Protein AF-A0A0T5ZHH9-F1 (afdb_monomer)

Radius of gyration: 25.96 Å; Cα contacts (8 Å, |Δi|>4): 280; chains: 1; bounding box: 52×67×68 Å

Secondary structure (DSSP, 8-state):
---HHHHHHHHHHHHHHHHHHHHHSPPGGGG-------GGG--STTEEEEEEEE---BTTEEEEEEEEEEESS---SEEEEEGGGBGGGSTTPBPPPPTT-EEEEEEE--TT-SS-B--TTS-EEETTSHHHHHHHHHHHHHH-S-BPPPPPPTT-------------SSSTTHHHHHHHHHHHHHHHHT--

Foldseek 3Di:
DPPPPVVVVVVVVVVVVVVVCVVPPDPLLVVDDADQDALLNQADQQKWKFKFFWADQDPQAIKTQTFFTQDYPDFARIAGAGNLLDDPNDNQRDHRDPGGFMKIWIWGHDPPDPHTYDGPNTDMDTCPDPSRVVSVVRSCVNRNPTDGGDDPDPDDPPPPPPPPDDPDPPPPPPVVVVCVVVVVVVVVVVVD

Nearest PDB structures (foldseek):
  8qcf-assembly1_H  TM=5.543E-01  e=1.241E-01  Saccharomyces cerevisiae
  4oo1-assembly1_G  TM=5.316E-01  e=1.241E-01  Saccharomyces cerevisiae S288C
  4ifd-assembly1_G  TM=4.769E-01  e=1.320E-01  Saccharomyces cerevisiae S288C
  4gn3-assembly8_P  TM=3.858E-01  e=3.781E-01  Pyrobaculum aerophilum
  4gn3-assembly4_H  TM=3.709E-01  e=4.280E-01  Pyrobaculum aerophilum

pLDDT: mean 76.84, std 20.14, range [38.03, 98.38]

Mean predicted aligned error: 15.82 Å

Structure (mmCIF, N/CA/C/O backbone):
data_AF-A0A0T5ZHH9-F1
#
_entry.id   AF-A0A0T5ZHH9-F1
#
loop_
_atom_site.group_PDB
_atom_site.id
_atom_site.type_symbol
_atom_site.label_atom_id
_atom_site.label_alt_id
_atom_site.label_comp_id
_atom_site.label_asym_id
_atom_site.label_entity_id
_atom_site.label_seq_id
_atom_site.pdbx_PDB_ins_code
_atom_site.Cartn_x
_atom_site.Cartn_y
_atom_site.Cartn_z
_atom_site.occupancy
_atom_site.B_iso_or_equiv
_atom_site.auth_seq_id
_atom_site.auth_comp_id
_atom_site.auth_asym_id
_atom_site.auth_atom_id
_atom_site.pdbx_PDB_model_num
ATOM 1 N N . MET A 1 1 ? -28.605 47.653 41.570 1.00 50.16 1 MET A N 1
ATOM 2 C CA . MET A 1 1 ? -27.806 46.442 41.270 1.00 50.16 1 MET A CA 1
ATOM 3 C C . MET A 1 1 ? -28.515 45.633 40.178 1.00 50.16 1 MET A C 1
ATOM 5 O O . MET A 1 1 ? -29.460 44.931 40.488 1.00 50.16 1 MET A O 1
ATOM 9 N N . ARG A 1 2 ? -28.167 45.807 38.892 1.00 53.03 2 ARG A N 1
ATOM 10 C CA . ARG A 1 2 ? -28.860 45.162 37.741 1.00 53.03 2 ARG A CA 1
ATOM 11 C C . ARG A 1 2 ? -27.907 44.607 36.661 1.00 53.03 2 ARG A C 1
ATOM 13 O O . ARG A 1 2 ? -28.348 44.228 35.588 1.00 53.03 2 ARG A O 1
ATOM 20 N N . ARG A 1 3 ? -26.597 44.555 36.936 1.00 54.00 3 ARG A N 1
ATOM 21 C CA . ARG A 1 3 ? -25.550 44.219 35.952 1.00 54.00 3 ARG A CA 1
ATOM 22 C C . ARG A 1 3 ? -25.154 42.729 35.778 1.00 54.00 3 ARG A C 1
ATOM 24 O O . ARG A 1 3 ? -24.527 42.464 34.760 1.00 54.00 3 ARG A O 1
ATOM 31 N N . PRO A 1 4 ? -25.484 41.747 36.651 1.00 56.00 4 PRO A N 1
ATOM 32 C CA . PRO A 1 4 ? -24.932 40.392 36.491 1.00 56.00 4 PRO A CA 1
ATOM 33 C C . PRO A 1 4 ? -25.658 39.536 35.438 1.00 56.00 4 PRO A C 1
ATOM 35 O O . PRO A 1 4 ? -25.048 38.655 34.842 1.00 56.00 4 PRO A O 1
ATOM 38 N N . PHE A 1 5 ? -26.938 39.807 35.157 1.00 53.16 5 PHE A N 1
ATOM 39 C CA . PHE A 1 5 ? -27.743 38.969 34.257 1.00 53.16 5 PHE A CA 1
ATOM 40 C C . PHE A 1 5 ? -27.375 3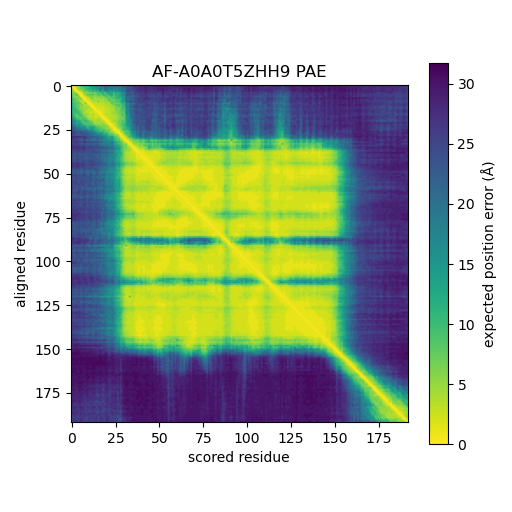9.124 32.772 1.00 53.16 5 PHE A C 1
ATOM 42 O O . PHE A 1 5 ? -27.417 38.154 32.022 1.00 53.16 5 PHE A O 1
ATOM 49 N N . SER A 1 6 ? -26.963 40.321 32.343 1.00 53.12 6 SER A N 1
ATOM 50 C CA . SER A 1 6 ? -26.608 40.583 30.940 1.00 53.12 6 SER A CA 1
ATOM 51 C C . SER A 1 6 ? -25.274 39.955 30.527 1.00 53.12 6 SER A C 1
ATOM 53 O O . SER A 1 6 ? -25.094 39.623 29.360 1.00 53.12 6 SER A O 1
ATOM 55 N N . ILE A 1 7 ? -24.353 39.755 31.476 1.00 58.22 7 ILE A N 1
ATOM 56 C CA . ILE A 1 7 ? -23.039 39.149 31.210 1.00 58.22 7 ILE A CA 1
ATOM 57 C C . ILE A 1 7 ? -23.184 37.633 31.017 1.00 58.22 7 ILE A C 1
ATOM 59 O O . ILE A 1 7 ? -22.587 37.075 30.103 1.00 58.22 7 ILE A O 1
ATOM 63 N N . LEU A 1 8 ? -24.037 36.983 31.820 1.00 57.50 8 LEU A N 1
ATOM 64 C CA . LEU A 1 8 ? -24.266 35.536 31.753 1.00 57.50 8 LEU A CA 1
ATOM 65 C C . LEU A 1 8 ? -24.995 35.109 30.466 1.00 57.50 8 LEU A C 1
ATOM 67 O O . LEU A 1 8 ? -24.709 34.060 29.896 1.00 57.50 8 LEU A O 1
ATOM 71 N N . ALA A 1 9 ? -25.927 35.938 29.987 1.00 61.72 9 ALA A N 1
ATOM 72 C CA . ALA A 1 9 ? -26.630 35.687 28.731 1.00 61.72 9 ALA A CA 1
ATOM 73 C C . ALA A 1 9 ? -25.701 35.831 27.508 1.00 61.72 9 ALA A C 1
ATOM 75 O O . ALA A 1 9 ? -25.790 35.042 26.569 1.00 61.72 9 ALA A O 1
ATOM 76 N N . GLY A 1 10 ? -24.776 36.799 27.536 1.00 65.31 10 GLY A N 1
ATOM 77 C CA . GLY A 1 10 ? -23.810 37.022 26.454 1.00 65.31 10 GLY A CA 1
ATOM 78 C C . GLY A 1 10 ? -22.767 35.906 26.317 1.00 65.31 10 GLY A C 1
ATOM 79 O O . GLY A 1 10 ? -22.392 35.541 25.200 1.00 65.31 10 GLY A O 1
ATOM 80 N N . THR A 1 11 ? -22.335 35.318 27.436 1.00 69.25 11 THR A N 1
ATOM 81 C CA . THR A 1 11 ? -21.396 34.184 27.426 1.00 69.25 11 THR A CA 1
ATOM 82 C C . THR A 1 11 ? -22.054 32.888 26.963 1.00 69.25 11 THR A C 1
ATOM 84 O O . THR A 1 11 ? -21.451 32.147 26.195 1.00 69.25 11 THR A O 1
ATOM 87 N N . LEU A 1 12 ? -23.310 32.634 27.344 1.00 69.38 12 LEU A N 1
ATOM 88 C CA . LEU A 1 12 ? -24.061 31.471 26.852 1.00 69.38 12 LEU A CA 1
ATOM 89 C C . LEU A 1 12 ? -24.285 31.526 25.336 1.00 69.38 12 LEU A C 1
ATOM 91 O O . LEU A 1 12 ? -24.144 30.509 24.660 1.00 69.38 12 LEU A O 1
ATOM 95 N N . PHE A 1 13 ? -24.572 32.710 24.788 1.00 71.19 13 PHE A N 1
ATOM 96 C CA . PHE A 1 13 ? -24.792 32.872 23.348 1.00 71.19 13 PHE A CA 1
ATOM 97 C C . PHE A 1 13 ? -23.506 32.694 22.528 1.00 71.19 13 PHE A C 1
ATOM 99 O O . PHE A 1 13 ? -23.529 32.086 21.461 1.00 71.19 13 PHE A O 1
ATOM 106 N N . THR A 1 14 ? -22.367 33.176 23.032 1.00 70.69 14 THR A N 1
ATOM 107 C CA . THR A 1 14 ? -21.065 32.978 22.370 1.00 70.69 14 THR A CA 1
ATOM 108 C C . THR A 1 14 ? -20.603 31.523 22.435 1.00 70.69 14 THR A C 1
ATOM 110 O O . THR A 1 14 ? -20.131 31.005 21.423 1.00 70.69 14 THR A O 1
ATOM 113 N N . LEU A 1 15 ? -20.812 30.830 23.562 1.00 72.25 15 LEU A N 1
ATOM 114 C CA . LEU A 1 15 ? -20.510 29.398 23.681 1.00 72.25 15 LEU A CA 1
ATOM 115 C C . LEU A 1 15 ? -21.388 28.542 22.761 1.00 72.25 15 LEU A C 1
ATOM 117 O O . LEU A 1 15 ? -20.879 27.633 22.109 1.00 72.25 15 LEU A O 1
ATOM 121 N N . ALA A 1 16 ? -22.685 28.850 22.672 1.00 68.88 16 ALA A N 1
ATOM 122 C CA . ALA A 1 16 ? -23.604 28.154 21.775 1.00 68.88 16 ALA A CA 1
ATOM 123 C C . ALA A 1 16 ? -23.201 28.345 20.304 1.00 68.88 16 ALA A C 1
ATOM 125 O O . ALA A 1 16 ? -23.104 27.367 19.563 1.00 68.88 16 ALA A O 1
ATOM 126 N N . SER A 1 17 ? -22.875 29.576 19.893 1.00 69.00 17 SER A N 1
ATOM 127 C CA . SER A 1 17 ? -22.378 29.850 18.538 1.00 69.00 17 SER A CA 1
ATOM 128 C C . SER A 1 17 ? -21.077 29.102 18.232 1.00 69.00 17 SER A C 1
ATOM 130 O O . SER A 1 17 ? -20.978 28.485 17.176 1.00 69.00 17 SER A O 1
ATOM 132 N N . LEU A 1 18 ? -20.107 29.078 19.153 1.00 72.19 18 LEU A N 1
ATOM 133 C CA . LEU A 1 18 ? -18.848 28.338 18.972 1.00 72.19 18 LEU A CA 1
ATOM 134 C C . LEU A 1 18 ? -19.064 26.824 18.850 1.00 72.19 18 LEU A C 1
ATOM 136 O O . LEU A 1 18 ? -18.498 26.196 17.958 1.00 72.19 18 LEU A O 1
ATOM 140 N N . LEU A 1 19 ? -19.920 26.240 19.692 1.00 70.19 19 LEU A N 1
ATOM 141 C CA . LEU A 1 19 ? -20.247 24.811 19.627 1.00 70.19 19 LEU A CA 1
ATOM 142 C C . LEU A 1 19 ? -20.948 24.438 18.317 1.00 70.19 19 LEU A C 1
ATOM 144 O O . LEU A 1 19 ? -20.712 23.360 17.781 1.00 70.19 19 LEU A O 1
ATOM 148 N N . THR A 1 20 ? -21.754 25.344 17.762 1.00 68.31 20 THR A N 1
ATOM 149 C CA . THR A 1 20 ? -22.437 25.112 16.481 1.00 68.31 20 THR A CA 1
ATOM 150 C C . THR A 1 20 ? -21.433 25.053 15.322 1.00 68.31 20 THR A C 1
ATOM 152 O O . THR A 1 20 ? -21.558 24.200 14.448 1.00 68.31 20 THR A O 1
ATOM 155 N N . TRP A 1 21 ? -20.385 25.886 15.347 1.00 57.38 21 TRP A N 1
ATOM 156 C CA . TRP A 1 21 ? -19.306 25.853 14.350 1.00 57.38 21 TRP A CA 1
ATOM 157 C C . TRP A 1 21 ? -18.435 24.595 14.438 1.00 57.38 21 TRP A C 1
ATOM 159 O O . TRP A 1 21 ? -18.020 24.078 13.407 1.00 57.38 21 TRP A O 1
ATOM 169 N N . VAL A 1 22 ? -18.193 24.071 15.643 1.00 61.38 22 VAL A N 1
ATOM 170 C CA . VAL A 1 22 ? -17.425 22.825 15.829 1.00 61.38 22 VAL A CA 1
ATOM 171 C C . VAL A 1 22 ? -18.203 21.604 15.331 1.00 61.38 22 VAL A C 1
ATOM 173 O O . 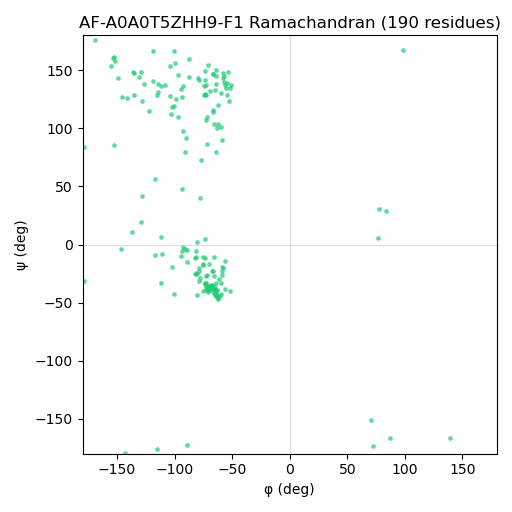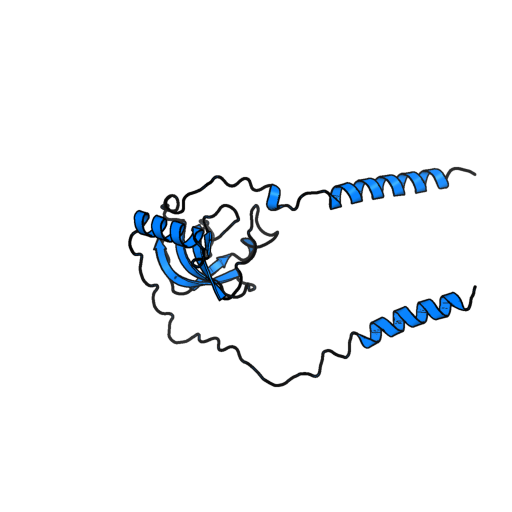VAL A 1 22 ? -17.608 20.695 14.765 1.00 61.38 22 VAL A O 1
ATOM 176 N N . VAL A 1 23 ? -19.529 21.585 15.495 1.00 61.06 23 VAL A N 1
ATOM 177 C CA . VAL A 1 23 ? -20.376 20.462 15.052 1.00 61.06 23 VAL A CA 1
ATOM 178 C C . VAL A 1 23 ? -20.628 20.478 13.539 1.00 61.06 23 VAL A C 1
ATOM 180 O O . VAL A 1 23 ? -20.803 19.417 12.946 1.00 61.06 23 VAL A O 1
ATOM 183 N N . LEU A 1 24 ? -20.633 21.655 12.900 1.00 59.84 24 LEU A N 1
ATOM 184 C CA . LEU A 1 24 ? -20.765 21.779 11.441 1.00 59.84 24 LEU A CA 1
ATOM 185 C C . LEU A 1 24 ? -19.432 21.749 10.686 1.00 59.84 24 LEU A C 1
ATOM 187 O O . LEU A 1 24 ? -19.449 21.768 9.454 1.00 59.84 24 LEU A O 1
ATOM 191 N N . ALA A 1 25 ? -18.293 21.716 11.380 1.00 56.50 25 ALA A N 1
ATOM 192 C CA . ALA A 1 25 ? -17.011 21.565 10.715 1.00 56.50 25 ALA A CA 1
ATOM 193 C C . ALA A 1 25 ? -16.997 20.209 9.983 1.00 56.50 25 ALA A C 1
ATOM 195 O O . ALA A 1 25 ? -17.173 19.171 10.630 1.00 56.50 25 ALA A O 1
ATOM 196 N N . PRO A 1 26 ? -16.832 20.186 8.646 1.00 50.75 26 PRO A N 1
ATOM 197 C CA . PRO A 1 26 ? -16.675 18.930 7.933 1.00 50.75 26 PRO A CA 1
ATOM 198 C C . PRO A 1 26 ? -15.461 18.186 8.511 1.00 50.75 26 PRO A C 1
ATOM 200 O O . PRO A 1 26 ? -14.481 18.835 8.891 1.00 50.75 26 PRO A O 1
ATOM 203 N N . PRO A 1 27 ? -15.506 16.845 8.609 1.00 54.56 27 PRO A N 1
ATOM 204 C CA . PRO A 1 27 ? -14.368 16.081 9.097 1.00 54.56 27 PRO A CA 1
ATOM 205 C C . PRO A 1 27 ? -13.108 16.433 8.284 1.00 54.56 27 PRO A C 1
ATOM 207 O O . PRO A 1 27 ? -13.213 16.741 7.092 1.00 54.56 27 PRO A O 1
ATOM 210 N N . PRO A 1 28 ? -11.912 16.388 8.897 1.00 51.84 28 PRO A N 1
ATOM 211 C CA . PRO A 1 28 ? -10.655 16.819 8.272 1.00 51.84 28 PRO A CA 1
ATOM 212 C C . PRO A 1 28 ? -10.329 16.105 6.946 1.00 51.84 28 PRO A C 1
ATOM 214 O O . PRO A 1 28 ? -9.523 16.602 6.163 1.00 51.84 28 PRO A O 1
ATOM 217 N N . SER A 1 29 ? -11.016 15.002 6.630 1.00 51.69 29 SER A N 1
ATOM 218 C CA . SER A 1 29 ? -10.975 14.316 5.335 1.00 51.69 29 SER A CA 1
ATOM 219 C C . SER A 1 29 ? -11.384 15.185 4.133 1.00 51.69 29 SER A C 1
ATOM 221 O O . SER A 1 29 ? -11.016 14.859 3.009 1.00 51.69 29 SER A O 1
ATOM 223 N N . PHE A 1 30 ? -12.113 16.293 4.326 1.00 53.47 30 PHE A N 1
ATOM 224 C CA . PHE A 1 30 ? -12.532 17.184 3.230 1.00 53.47 30 PHE A CA 1
ATOM 225 C C . PHE A 1 30 ? -11.461 18.192 2.772 1.00 53.47 30 PHE A C 1
ATOM 227 O O . PHE A 1 30 ? -11.674 18.882 1.777 1.00 53.47 30 PHE A O 1
ATOM 234 N N . ALA A 1 31 ? -10.309 18.279 3.448 1.00 62.00 31 ALA A N 1
ATOM 235 C CA . ALA A 1 31 ? -9.186 19.112 2.996 1.00 62.00 31 ALA A CA 1
ATOM 236 C C . ALA A 1 31 ? -8.322 18.433 1.912 1.00 62.00 31 ALA A C 1
ATOM 238 O O . ALA A 1 31 ? -7.468 19.077 1.304 1.00 62.00 31 ALA A O 1
ATOM 239 N N . CYS A 1 32 ? -8.536 17.140 1.665 1.00 72.31 32 CYS A N 1
ATOM 240 C CA . CYS A 1 32 ? -7.742 16.351 0.735 1.00 72.31 32 CYS A CA 1
ATOM 241 C C . CYS A 1 32 ? -8.370 16.360 -0.653 1.00 72.31 32 CYS A C 1
ATOM 243 O O . CYS A 1 32 ? -9.285 15.596 -0.950 1.00 72.31 32 CYS A O 1
ATOM 245 N N . SER A 1 33 ? -7.867 17.235 -1.521 1.00 74.69 33 SER A N 1
ATOM 246 C CA . SER A 1 33 ? -8.178 17.212 -2.947 1.00 74.69 33 SER A CA 1
ATOM 247 C C . SER A 1 33 ? -7.161 16.328 -3.665 1.00 74.69 33 SER A C 1
ATOM 249 O O . SER A 1 33 ? -6.093 16.794 -4.063 1.00 74.69 33 SER A O 1
ATOM 251 N N . CYS A 1 34 ? -7.479 15.045 -3.800 1.00 78.69 34 CYS A N 1
ATOM 252 C CA . CYS A 1 34 ? -6.644 14.114 -4.544 1.00 78.69 34 CYS A CA 1
ATOM 253 C C . CYS A 1 34 ? -6.799 14.357 -6.047 1.00 78.69 34 CYS A C 1
ATOM 255 O O . CYS A 1 34 ? -7.917 14.381 -6.566 1.00 78.69 34 CYS A O 1
ATOM 257 N N . ALA A 1 35 ? -5.682 14.518 -6.755 1.00 78.06 35 ALA A N 1
ATOM 258 C CA . ALA A 1 35 ? -5.689 14.321 -8.197 1.00 78.06 35 ALA A CA 1
ATOM 259 C C . ALA A 1 35 ? -6.021 12.847 -8.479 1.00 78.06 35 ALA A C 1
ATOM 261 O O . ALA A 1 35 ? -5.628 11.967 -7.714 1.00 78.06 35 ALA A O 1
ATOM 262 N N . LEU A 1 36 ? -6.754 12.571 -9.557 1.00 69.25 36 LEU A N 1
ATOM 263 C CA . LEU A 1 36 ? -6.899 11.205 -10.058 1.00 69.25 36 LEU A CA 1
ATOM 264 C C . LEU A 1 36 ? -5.518 10.752 -10.543 1.00 69.25 36 LEU A C 1
ATOM 266 O O . LEU A 1 36 ? -5.063 11.210 -11.588 1.00 69.25 36 LEU A O 1
ATOM 270 N N . VAL A 1 37 ? -4.847 9.915 -9.753 1.00 82.19 37 VAL A N 1
ATOM 271 C CA . VAL A 1 37 ? -3.539 9.341 -10.085 1.00 82.19 37 VAL A CA 1
ATOM 272 C C . VAL A 1 37 ? -3.744 7.891 -10.500 1.00 82.19 37 VAL A C 1
ATOM 274 O O . VAL A 1 37 ? -4.395 7.126 -9.781 1.00 82.19 37 VAL A O 1
ATOM 277 N N . SER A 1 38 ? -3.218 7.525 -11.668 1.00 91.31 38 SER A N 1
ATOM 278 C CA . SER A 1 38 ? -3.216 6.136 -12.126 1.00 91.31 38 SER A CA 1
ATOM 279 C C . SER A 1 38 ? -2.180 5.338 -11.336 1.00 91.31 38 SER A C 1
ATOM 281 O O . SER A 1 38 ? -1.130 5.858 -10.953 1.00 91.31 38 SER A O 1
ATOM 283 N N . ILE A 1 39 ? -2.424 4.042 -11.125 1.00 94.25 39 ILE A N 1
ATOM 284 C CA . ILE A 1 39 ? -1.400 3.188 -10.516 1.00 94.25 39 ILE A CA 1
ATOM 285 C C . ILE A 1 39 ? -0.174 3.012 -11.420 1.00 94.25 39 ILE A C 1
ATOM 287 O O . ILE A 1 39 ? 0.918 2.763 -10.920 1.00 94.25 39 ILE A O 1
ATOM 291 N N . ALA A 1 40 ? -0.312 3.205 -12.734 1.00 94.38 40 ALA A N 1
ATOM 292 C CA . ALA A 1 40 ? 0.812 3.190 -13.667 1.00 94.38 40 ALA A CA 1
ATOM 293 C C . ALA A 1 40 ? 1.770 4.381 -13.459 1.00 94.38 40 ALA A C 1
ATOM 295 O O . ALA A 1 40 ? 2.953 4.282 -13.792 1.00 94.38 40 ALA A O 1
ATOM 296 N N . ASP A 1 41 ? 1.293 5.478 -12.857 1.00 93.56 41 ASP A N 1
ATOM 297 C CA . ASP A 1 41 ? 2.117 6.649 -12.532 1.00 93.56 41 ASP A CA 1
ATOM 298 C C . ASP A 1 41 ? 3.050 6.391 -11.333 1.00 93.56 41 ASP A C 1
ATOM 300 O O . ASP A 1 41 ? 3.999 7.142 -11.099 1.00 93.56 41 ASP A O 1
ATOM 304 N N . PHE A 1 42 ? 2.854 5.290 -10.597 1.00 93.12 42 PHE A N 1
ATOM 305 C CA . PHE A 1 42 ? 3.715 4.865 -9.487 1.00 93.12 42 PHE A CA 1
ATOM 306 C C . PHE A 1 42 ? 5.018 4.200 -9.975 1.00 93.12 42 PHE A C 1
ATOM 308 O O . PHE A 1 42 ? 5.487 3.234 -9.390 1.00 93.12 42 PHE A O 1
ATOM 315 N N . ASN A 1 43 ? 5.636 4.729 -11.035 1.00 91.56 43 ASN A N 1
ATOM 316 C CA . ASN A 1 43 ? 6.827 4.161 -11.683 1.00 91.56 43 ASN A CA 1
ATOM 317 C C . ASN A 1 43 ? 8.174 4.704 -11.158 1.00 91.56 43 ASN A C 1
ATOM 319 O O . ASN A 1 43 ? 9.234 4.260 -11.600 1.00 91.56 43 ASN A O 1
ATOM 323 N N . GLN A 1 44 ? 8.143 5.652 -10.221 1.00 90.19 44 GLN A N 1
ATOM 324 C CA . GLN A 1 44 ? 9.336 6.211 -9.579 1.00 90.19 44 GLN A CA 1
ATOM 325 C C . GLN A 1 44 ? 9.995 5.195 -8.623 1.00 90.19 44 GLN A C 1
ATOM 327 O O . GLN A 1 44 ? 9.312 4.285 -8.142 1.00 90.19 44 GLN A O 1
ATOM 332 N N . PRO A 1 45 ? 11.312 5.294 -8.354 1.00 84.06 45 PRO A N 1
ATOM 333 C CA . PRO A 1 45 ? 12.038 4.316 -7.534 1.00 84.06 45 PRO A CA 1
ATOM 334 C C . PRO A 1 45 ? 11.603 4.275 -6.061 1.00 84.06 45 PRO A C 1
ATOM 336 O O . PRO A 1 45 ? 11.735 3.234 -5.416 1.00 84.06 45 PRO A O 1
ATOM 339 N N . GLU A 1 46 ? 11.085 5.382 -5.536 1.00 88.50 46 GLU A N 1
ATOM 340 C CA . GLU A 1 46 ? 10.506 5.495 -4.197 1.00 88.50 46 GLU A CA 1
ATOM 341 C C . GLU A 1 46 ? 9.109 4.869 -4.085 1.00 88.50 46 GLU A C 1
ATOM 343 O O . GLU A 1 46 ? 8.642 4.602 -2.978 1.00 88.50 46 GLU A O 1
ATOM 348 N N . ASN A 1 47 ? 8.444 4.614 -5.211 1.00 94.00 47 ASN A N 1
ATOM 349 C CA . ASN A 1 47 ? 7.110 4.038 -5.229 1.00 94.00 47 ASN A CA 1
ATOM 350 C C . ASN A 1 47 ? 7.172 2.513 -5.216 1.00 94.00 47 ASN A C 1
ATOM 352 O O . ASN A 1 47 ? 8.037 1.887 -5.832 1.00 94.00 47 ASN A O 1
ATOM 356 N N . GLN A 1 48 ? 6.215 1.912 -4.524 1.00 95.38 48 GLN A N 1
ATOM 357 C CA . GLN A 1 48 ? 6.042 0.469 -4.453 1.00 95.38 48 GLN A CA 1
ATOM 358 C C . GLN A 1 48 ? 4.611 0.126 -4.839 1.00 95.38 48 GLN A C 1
ATOM 360 O O . GLN A 1 48 ? 3.669 0.801 -4.421 1.00 95.38 48 GLN A O 1
ATOM 365 N N . VAL A 1 49 ? 4.455 -0.928 -5.634 1.00 97.19 49 VAL A N 1
ATOM 366 C CA . VAL A 1 49 ? 3.146 -1.436 -6.040 1.00 97.19 49 VAL A CA 1
ATOM 367 C C . VAL A 1 49 ? 3.095 -2.921 -5.751 1.00 97.19 49 VAL A C 1
ATOM 369 O O . VAL A 1 49 ? 3.937 -3.682 -6.231 1.00 97.19 49 VAL A O 1
ATOM 372 N N . PHE A 1 50 ? 2.113 -3.345 -4.966 1.00 97.38 50 PHE A N 1
ATOM 373 C CA . PHE A 1 50 ? 1.966 -4.743 -4.584 1.00 97.38 50 PHE A CA 1
ATOM 374 C C . PHE A 1 50 ? 0.517 -5.096 -4.255 1.00 97.38 50 PHE A C 1
ATOM 376 O O . PHE A 1 50 ? -0.325 -4.237 -3.981 1.00 97.38 50 PHE A O 1
ATOM 383 N N . VAL A 1 51 ? 0.240 -6.396 -4.291 1.00 97.75 51 VAL A N 1
ATOM 384 C CA . VAL A 1 51 ? -1.006 -7.002 -3.838 1.00 97.75 51 VAL A CA 1
ATOM 385 C C . VAL A 1 51 ? -0.737 -7.759 -2.551 1.00 97.75 51 VAL A C 1
ATOM 387 O O . VAL A 1 51 ? 0.257 -8.480 -2.445 1.00 97.75 51 VAL A O 1
ATOM 390 N N . GLY A 1 52 ? -1.634 -7.634 -1.582 1.00 97.38 52 GLY A N 1
ATOM 391 C CA . GLY A 1 52 ? -1.526 -8.393 -0.347 1.00 97.38 52 GLY A CA 1
ATOM 392 C C . GLY A 1 52 ? -2.764 -8.333 0.530 1.00 97.38 52 GLY A C 1
ATOM 393 O O . GLY A 1 52 ? -3.734 -7.625 0.245 1.00 97.38 52 GLY A O 1
ATOM 394 N N . THR A 1 53 ? -2.712 -9.088 1.621 1.00 98.31 53 THR A N 1
ATOM 395 C CA . THR A 1 53 ? -3.763 -9.140 2.636 1.00 98.31 53 THR A CA 1
ATOM 396 C C . THR A 1 53 ? -3.407 -8.240 3.816 1.00 98.31 53 THR A C 1
ATOM 398 O O . THR A 1 53 ? -2.351 -8.393 4.432 1.00 98.31 53 THR A O 1
ATOM 401 N N . ALA A 1 54 ? -4.305 -7.319 4.167 1.00 97.94 54 ALA A N 1
ATOM 402 C CA . ALA A 1 54 ? -4.118 -6.422 5.302 1.00 97.94 54 ALA A CA 1
ATOM 403 C C . ALA A 1 54 ? -4.297 -7.158 6.642 1.00 97.94 54 ALA A C 1
ATOM 405 O O . ALA A 1 54 ? -5.303 -7.831 6.874 1.00 97.94 54 ALA A O 1
ATOM 406 N N . GLY A 1 55 ? -3.340 -7.006 7.552 1.00 97.81 55 GLY A N 1
ATOM 407 C CA . GLY A 1 55 ? -3.422 -7.466 8.935 1.00 97.81 55 GLY A CA 1
ATOM 408 C C . GLY A 1 55 ? -4.034 -6.423 9.873 1.00 97.81 55 GLY A C 1
ATOM 409 O O . GLY A 1 55 ? -4.542 -5.385 9.447 1.00 97.81 55 GLY A O 1
ATOM 410 N N . ALA A 1 56 ? -4.001 -6.702 11.176 1.00 96.62 56 ALA A N 1
ATOM 411 C CA . ALA A 1 56 ? -4.501 -5.776 12.189 1.00 96.62 56 ALA A CA 1
ATOM 412 C C . ALA A 1 56 ? -3.553 -4.578 12.365 1.00 96.62 56 ALA A C 1
ATOM 414 O O . ALA A 1 56 ? -2.338 -4.743 12.452 1.00 96.62 56 ALA A O 1
ATOM 415 N N . LEU A 1 57 ? -4.112 -3.371 12.469 1.00 94.75 57 LEU A N 1
ATOM 416 C CA . LEU A 1 57 ? -3.343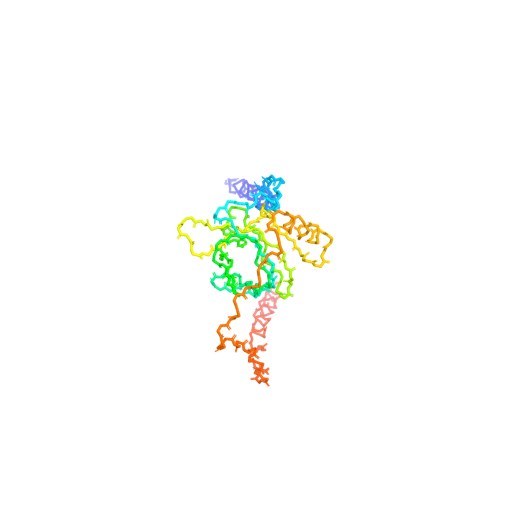 -2.162 12.750 1.00 94.75 57 LEU A CA 1
ATOM 417 C C . LEU A 1 57 ? -2.742 -2.222 14.172 1.00 94.75 57 LEU A C 1
ATOM 419 O O . LEU A 1 57 ? -3.468 -2.188 15.166 1.00 94.75 57 LEU A O 1
ATOM 423 N N . GLY A 1 58 ? -1.411 -2.257 14.265 1.00 93.38 58 GLY A N 1
ATOM 424 C CA . GLY A 1 58 ? -0.648 -2.332 15.515 1.00 93.38 58 GLY A CA 1
ATOM 425 C C . GLY A 1 58 ? 0.213 -1.088 15.784 1.00 93.38 58 GLY A C 1
ATOM 426 O O . GLY A 1 58 ? 0.160 -0.122 15.019 1.00 93.38 58 GLY A O 1
ATOM 427 N N . PRO A 1 59 ? 1.021 -1.078 16.862 1.00 91.62 59 PRO A N 1
ATOM 428 C CA . PRO A 1 59 ? 1.852 0.072 17.240 1.00 91.62 59 PRO A CA 1
ATOM 429 C C . PRO A 1 59 ? 2.866 0.493 16.169 1.00 91.62 59 PRO A C 1
ATOM 431 O O . PRO A 1 59 ? 3.153 1.677 16.038 1.00 91.62 59 PRO A O 1
ATOM 434 N N . GLN A 1 60 ? 3.384 -0.468 15.400 1.00 89.25 60 GLN A N 1
ATOM 435 C CA . GLN A 1 60 ? 4.354 -0.223 14.329 1.00 89.25 60 GLN A CA 1
ATOM 436 C C . GLN A 1 60 ? 3.703 0.309 13.049 1.00 89.25 60 GLN A C 1
ATOM 438 O O . GLN A 1 60 ? 4.380 0.947 12.257 1.00 89.25 60 GLN A O 1
ATOM 443 N N . GLY A 1 61 ? 2.408 0.061 12.852 1.00 94.06 61 GLY A N 1
ATOM 444 C CA . GLY A 1 61 ? 1.745 0.275 11.575 1.00 94.06 61 GLY A CA 1
ATOM 445 C C . GLY A 1 61 ? 0.763 -0.838 11.252 1.00 94.06 61 GLY A C 1
ATOM 446 O O . GLY A 1 61 ? 0.408 -1.642 12.123 1.00 94.06 61 GLY A O 1
ATOM 447 N N . GLN A 1 62 ? 0.313 -0.879 10.004 1.00 96.31 62 GLN A N 1
ATOM 448 C CA . GLN A 1 62 ? -0.529 -1.962 9.511 1.00 96.31 62 GLN A CA 1
ATOM 449 C C . GLN A 1 62 ? 0.311 -2.922 8.660 1.00 96.31 62 GLN A C 1
ATOM 451 O O . GLN A 1 62 ? 0.844 -2.500 7.634 1.00 96.31 62 GLN A O 1
ATOM 456 N N . PRO A 1 63 ? 0.443 -4.199 9.056 1.00 97.50 63 PRO A N 1
ATOM 457 C CA . PRO A 1 63 ? 1.149 -5.177 8.250 1.00 97.50 63 PRO A CA 1
ATOM 458 C C . PRO A 1 63 ? 0.297 -5.573 7.043 1.00 97.50 63 PRO A C 1
ATOM 460 O O . PRO A 1 63 ? -0.916 -5.749 7.163 1.00 97.50 63 PRO A O 1
ATOM 463 N N . VAL A 1 64 ? 0.935 -5.768 5.897 1.00 97.56 64 VAL A N 1
ATOM 464 C CA . VAL A 1 64 ? 0.342 -6.334 4.686 1.00 97.56 64 VAL A CA 1
ATOM 465 C C . VAL A 1 64 ? 1.156 -7.560 4.304 1.00 97.56 64 VAL A C 1
ATOM 467 O O . VAL A 1 64 ? 2.340 -7.448 3.984 1.00 97.56 64 VAL A O 1
ATOM 470 N N . ALA A 1 65 ? 0.525 -8.731 4.368 1.00 97.19 65 ALA A N 1
ATOM 471 C CA . ALA A 1 65 ? 1.107 -9.970 3.870 1.00 97.19 65 ALA A CA 1
ATOM 472 C C . ALA A 1 65 ? 1.077 -9.920 2.342 1.00 97.19 65 ALA A C 1
ATOM 474 O O . ALA A 1 65 ? 0.002 -9.981 1.741 1.00 97.19 65 ALA A O 1
ATOM 475 N N . VAL A 1 66 ? 2.240 -9.726 1.730 1.00 97.12 66 VAL A N 1
ATOM 476 C CA . VAL A 1 66 ? 2.360 -9.551 0.284 1.00 97.12 66 VAL A CA 1
ATOM 477 C C . VAL A 1 66 ? 2.160 -10.897 -0.397 1.00 97.12 66 VAL A C 1
ATOM 479 O O . VAL A 1 66 ? 2.697 -11.917 0.027 1.00 97.12 66 VAL A O 1
ATOM 482 N N . GLU A 1 67 ? 1.385 -10.879 -1.470 1.00 95.62 67 GLU A N 1
ATOM 483 C CA . GLU A 1 67 ? 1.101 -12.034 -2.321 1.00 95.62 67 GLU A CA 1
ATOM 484 C C . GLU A 1 67 ? 1.730 -11.863 -3.703 1.00 95.62 67 GLU A C 1
ATOM 486 O O . GLU A 1 67 ? 2.155 -12.841 -4.304 1.00 95.62 67 GLU A O 1
ATOM 491 N N . LEU A 1 68 ? 1.805 -10.624 -4.197 1.00 96.31 68 LEU A N 1
ATOM 492 C CA . LEU A 1 68 ? 2.396 -10.298 -5.489 1.00 96.31 68 LEU A CA 1
ATOM 493 C C . LEU A 1 68 ? 3.078 -8.935 -5.419 1.00 96.31 68 LEU A C 1
ATOM 495 O O . LEU A 1 68 ? 2.446 -7.944 -5.054 1.00 96.31 68 LEU A O 1
ATOM 499 N N . TRP A 1 69 ? 4.347 -8.870 -5.807 1.00 97.00 69 TRP A N 1
ATOM 500 C CA . TRP A 1 69 ? 5.087 -7.617 -5.917 1.00 97.00 69 TRP A CA 1
ATOM 501 C C . TRP A 1 69 ? 5.151 -7.167 -7.375 1.00 97.00 69 TRP A C 1
ATOM 503 O O . TRP A 1 69 ? 5.685 -7.885 -8.215 1.00 97.00 69 TRP A O 1
ATOM 513 N N . LEU A 1 70 ? 4.611 -5.993 -7.692 1.00 96.56 70 LEU A N 1
ATOM 514 C CA . LEU A 1 70 ? 4.489 -5.506 -9.071 1.00 96.56 70 LEU A CA 1
ATOM 515 C C . LEU A 1 70 ? 5.583 -4.492 -9.419 1.00 96.56 70 LEU A C 1
ATOM 517 O O . LEU A 1 70 ? 6.163 -4.579 -10.495 1.00 96.56 70 LEU A O 1
ATOM 521 N N . HIS A 1 71 ? 5.898 -3.562 -8.515 1.00 95.56 71 HIS A N 1
ATOM 522 C CA . HIS A 1 71 ? 6.896 -2.512 -8.754 1.00 95.56 71 HIS A CA 1
ATOM 523 C C . HIS A 1 71 ? 7.563 -2.043 -7.459 1.00 95.56 71 HIS A C 1
ATOM 525 O O . HIS A 1 71 ? 6.992 -2.156 -6.375 1.00 95.56 71 HIS A O 1
ATOM 531 N N . GLY A 1 72 ? 8.756 -1.466 -7.592 1.00 92.12 72 GLY A N 1
ATOM 532 C CA . GLY A 1 72 ? 9.508 -0.854 -6.499 1.00 92.12 72 GLY A CA 1
ATOM 533 C C . GLY A 1 72 ? 10.580 -1.765 -5.908 1.00 92.12 72 GLY A C 1
ATOM 534 O O . GLY A 1 72 ? 10.642 -2.967 -6.176 1.00 92.12 72 GLY A O 1
ATOM 535 N N . THR A 1 73 ? 11.456 -1.175 -5.101 1.00 87.81 73 THR A N 1
ATOM 536 C CA . THR A 1 73 ? 12.509 -1.904 -4.377 1.00 87.81 73 THR A CA 1
ATOM 537 C C . THR A 1 73 ? 12.004 -2.416 -3.029 1.00 87.81 73 THR A C 1
ATOM 539 O O . THR A 1 73 ? 11.030 -1.900 -2.488 1.00 87.81 73 THR A O 1
ATOM 542 N N . GLY A 1 74 ? 12.677 -3.425 -2.465 1.00 83.75 74 GLY A N 1
ATOM 543 C CA . GLY A 1 74 ? 12.327 -3.955 -1.143 1.00 83.75 74 GLY A CA 1
ATOM 544 C C . GLY A 1 74 ? 11.201 -4.991 -1.150 1.00 83.75 74 GLY A C 1
ATOM 545 O O . GLY A 1 74 ? 10.502 -5.120 -0.151 1.00 83.75 74 GLY A O 1
ATOM 546 N N . ALA A 1 75 ? 11.042 -5.736 -2.252 1.00 87.25 75 ALA A N 1
ATOM 547 C CA . ALA A 1 75 ? 10.099 -6.846 -2.328 1.00 87.25 75 ALA A CA 1
ATOM 548 C C . ALA A 1 75 ? 10.307 -7.829 -1.168 1.00 87.25 75 ALA A C 1
ATOM 550 O O . ALA A 1 75 ? 11.398 -8.373 -0.977 1.00 87.25 75 ALA A O 1
ATOM 551 N N . GLY A 1 76 ? 9.248 -8.063 -0.400 1.00 90.25 76 GLY A N 1
ATOM 552 C CA . GLY A 1 76 ? 9.275 -8.904 0.788 1.00 90.25 76 GLY A CA 1
ATOM 553 C C . GLY A 1 76 ? 7.905 -9.517 1.067 1.00 90.25 76 GLY A C 1
ATOM 554 O O . GLY A 1 76 ? 6.904 -9.007 0.569 1.00 90.25 76 GLY A O 1
ATOM 555 N N . PRO A 1 77 ? 7.837 -10.595 1.865 1.00 94.12 77 PRO A N 1
ATOM 556 C CA . PRO A 1 77 ? 6.576 -11.268 2.201 1.00 94.12 77 PRO A CA 1
ATOM 557 C C . PRO A 1 77 ? 5.669 -10.442 3.117 1.00 94.12 77 PRO A C 1
ATOM 559 O O . PRO A 1 77 ? 4.486 -10.741 3.258 1.00 94.12 77 PRO A O 1
ATOM 562 N N . LEU A 1 78 ? 6.220 -9.420 3.769 1.00 94.44 78 LEU A N 1
ATOM 563 C CA . LEU A 1 78 ? 5.514 -8.577 4.716 1.00 94.44 78 LEU A CA 1
ATOM 564 C C . LEU A 1 78 ? 5.964 -7.130 4.534 1.00 94.44 78 LEU A C 1
ATOM 566 O O . LEU A 1 78 ? 7.156 -6.837 4.618 1.00 94.44 78 LEU A O 1
ATOM 570 N N . VAL A 1 79 ? 5.004 -6.233 4.338 1.00 94.88 79 VAL A N 1
ATOM 571 C CA . VAL A 1 79 ? 5.225 -4.784 4.311 1.00 94.88 79 VAL A CA 1
ATOM 572 C C . VAL A 1 79 ? 4.507 -4.153 5.493 1.00 94.88 79 VAL A C 1
ATOM 574 O O . VAL A 1 79 ? 3.332 -4.426 5.721 1.00 94.88 79 VAL A O 1
ATOM 577 N N . TRP A 1 80 ? 5.193 -3.292 6.241 1.00 95.75 80 TRP A N 1
ATOM 578 C CA . TRP A 1 80 ? 4.580 -2.498 7.304 1.00 95.75 80 TRP A CA 1
ATOM 579 C C . TRP A 1 80 ? 4.245 -1.107 6.778 1.00 95.75 80 TRP A C 1
ATOM 581 O O . TRP A 1 80 ? 5.148 -0.311 6.538 1.00 95.75 80 TRP A O 1
ATOM 591 N N . LEU A 1 81 ? 2.953 -0.822 6.609 1.00 95.19 81 LEU A N 1
ATOM 592 C CA . LEU A 1 81 ? 2.476 0.521 6.290 1.00 95.19 81 LEU A CA 1
ATOM 593 C C . LEU A 1 81 ? 2.602 1.407 7.527 1.00 95.19 81 LEU A C 1
ATOM 595 O O . LEU A 1 81 ? 2.104 1.031 8.595 1.00 95.19 81 LEU A O 1
ATOM 599 N N . ALA A 1 82 ? 3.230 2.571 7.374 1.00 93.75 82 ALA A N 1
ATOM 600 C CA . ALA A 1 82 ? 3.552 3.456 8.488 1.00 93.75 82 ALA A CA 1
ATOM 601 C C . ALA A 1 82 ? 2.315 3.820 9.325 1.00 93.75 82 ALA A C 1
ATOM 603 O O . ALA A 1 82 ? 1.260 4.156 8.786 1.00 93.75 82 ALA A O 1
ATOM 604 N N . ARG A 1 83 ? 2.440 3.765 10.657 1.00 91.94 83 ARG A N 1
ATOM 605 C CA . ARG A 1 83 ? 1.351 4.029 11.623 1.00 91.94 83 ARG A CA 1
ATOM 606 C C . ARG A 1 83 ? 0.630 5.355 11.378 1.00 91.94 83 ARG A C 1
ATOM 608 O O . ARG A 1 83 ? -0.585 5.425 11.544 1.00 91.94 83 ARG A O 1
ATOM 615 N N . ASP A 1 84 ? 1.383 6.386 11.032 1.00 90.00 84 ASP A N 1
ATOM 616 C CA . ASP A 1 84 ? 0.888 7.739 10.792 1.00 90.00 84 ASP A CA 1
ATOM 617 C C . ASP A 1 84 ? 0.157 7.891 9.450 1.00 90.00 84 ASP A C 1
ATOM 619 O O . ASP A 1 84 ? -0.565 8.865 9.287 1.00 90.00 84 ASP A O 1
ATOM 623 N N . SER A 1 85 ? 0.216 6.896 8.556 1.00 91.00 85 SER A N 1
ATOM 624 C CA . SER A 1 85 ? -0.649 6.800 7.364 1.00 91.00 85 SER A CA 1
ATOM 625 C C . SER A 1 85 ? -2.144 6.753 7.709 1.00 91.00 85 SER A C 1
ATOM 627 O O . SER A 1 85 ? -2.992 6.994 6.847 1.00 91.00 85 SER A O 1
ATOM 629 N N . PHE A 1 86 ? -2.482 6.408 8.957 1.00 90.56 86 PHE A N 1
ATOM 630 C CA . PHE A 1 86 ? -3.846 6.122 9.381 1.00 90.56 86 PHE A CA 1
ATOM 631 C C . PHE A 1 86 ? -4.395 7.123 10.401 1.00 90.56 86 PHE A C 1
ATOM 633 O O . PHE A 1 86 ? -3.738 7.467 11.386 1.00 90.56 86 PHE A O 1
ATOM 640 N N . GLY A 1 87 ? -5.662 7.504 10.216 1.00 80.25 87 GLY A N 1
ATOM 641 C CA . GLY A 1 87 ? -6.389 8.395 11.126 1.00 80.25 87 GLY A CA 1
ATOM 642 C C . GLY A 1 87 ? -5.894 9.845 11.090 1.00 80.25 87 GLY A C 1
ATOM 643 O O . GLY A 1 87 ? -5.381 10.312 10.077 1.00 80.25 87 GLY A O 1
ATOM 644 N N . ASP A 1 88 ? -6.037 10.555 12.211 1.00 63.66 88 ASP A N 1
ATOM 645 C CA . ASP A 1 88 ? -5.756 12.000 12.317 1.00 63.66 88 ASP A CA 1
ATOM 646 C C . ASP A 1 88 ? -4.250 12.352 12.320 1.00 63.66 88 ASP A C 1
ATOM 648 O O . ASP A 1 88 ? -3.878 13.505 12.532 1.00 63.66 88 ASP A O 1
ATOM 652 N N . GLY A 1 89 ? -3.372 11.358 12.135 1.00 57.88 89 GLY A N 1
ATOM 653 C CA . GLY A 1 89 ? -1.916 11.509 12.209 1.00 57.88 89 GLY A CA 1
ATOM 654 C C . GLY A 1 89 ? -1.255 12.069 10.945 1.00 57.88 89 GLY A C 1
ATOM 655 O O . GLY A 1 89 ? -0.198 12.685 11.059 1.00 57.88 89 GLY A O 1
ATOM 656 N N . ALA A 1 90 ? -1.869 11.911 9.767 1.00 65.44 90 ALA A N 1
ATOM 657 C CA . ALA A 1 90 ? -1.339 12.416 8.498 1.00 65.44 90 ALA A CA 1
ATOM 658 C C . ALA A 1 90 ? -2.280 13.425 7.835 1.00 65.44 90 ALA A C 1
ATOM 660 O O . ALA A 1 90 ? -3.497 13.233 7.771 1.00 65.44 90 ALA A O 1
ATOM 661 N N . SER A 1 91 ? -1.690 14.465 7.241 1.00 67.62 91 SER A N 1
ATOM 662 C CA . SER A 1 91 ? -2.352 15.303 6.241 1.00 67.62 91 SER A CA 1
ATOM 663 C C . SER A 1 91 ? -2.755 14.405 5.066 1.00 67.62 91 SER A C 1
ATOM 665 O O . SER A 1 91 ? -1.906 14.034 4.263 1.00 67.62 91 SER A O 1
ATOM 667 N N . CYS A 1 92 ? -4.034 14.022 4.996 1.00 82.06 92 CYS A N 1
ATOM 668 C CA . CYS A 1 92 ? -4.584 13.022 4.065 1.00 82.06 92 CYS A CA 1
ATOM 669 C C . CYS A 1 92 ? -4.327 11.551 4.404 1.00 82.06 92 CYS A C 1
ATOM 671 O O . CYS A 1 92 ? -4.301 10.707 3.5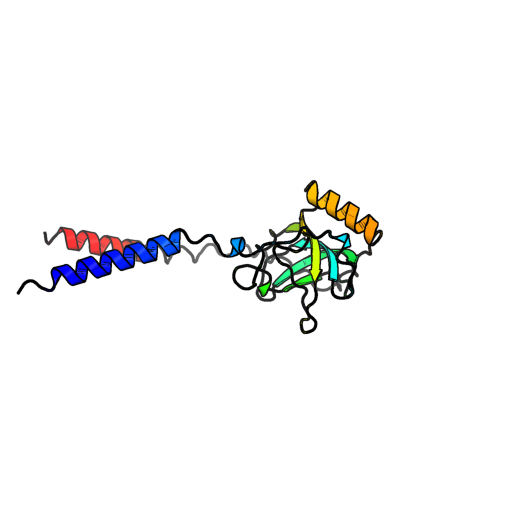04 1.00 82.06 92 CYS A O 1
ATOM 673 N N . GLY A 1 93 ? -4.230 11.237 5.698 1.00 86.06 93 GLY A N 1
ATOM 674 C CA . GLY A 1 93 ? -4.289 9.861 6.186 1.00 86.06 93 GLY A CA 1
ATOM 675 C C . GLY A 1 93 ? -5.588 9.159 5.785 1.00 86.06 93 GLY A C 1
ATOM 676 O O . GLY A 1 93 ? -6.645 9.782 5.655 1.00 86.06 93 GLY A O 1
ATOM 677 N N . THR A 1 94 ? -5.504 7.850 5.569 1.00 88.25 94 THR A N 1
ATOM 678 C CA . THR A 1 94 ? -6.653 7.009 5.210 1.00 88.25 94 THR A CA 1
ATOM 679 C C . THR A 1 94 ? -7.182 6.245 6.426 1.00 88.25 94 THR A C 1
ATOM 681 O O . THR A 1 94 ? -6.551 6.185 7.486 1.00 88.25 94 THR A O 1
ATOM 684 N N . ALA A 1 95 ? -8.372 5.663 6.304 1.00 91.12 95 ALA A N 1
ATOM 685 C CA . ALA A 1 95 ? -8.827 4.693 7.288 1.00 91.12 95 ALA A CA 1
ATOM 686 C C . ALA A 1 95 ? -7.941 3.434 7.214 1.00 91.12 95 ALA A C 1
ATOM 688 O O . ALA A 1 95 ? -7.498 3.064 6.124 1.00 91.12 95 ALA A O 1
ATOM 689 N N . PRO A 1 96 ? -7.697 2.743 8.340 1.00 93.69 96 PRO A N 1
ATOM 690 C CA . PRO A 1 96 ? -7.024 1.451 8.309 1.00 93.69 96 PRO A CA 1
ATOM 691 C C . PRO A 1 96 ? -7.754 0.489 7.374 1.00 93.69 96 PRO A C 1
ATOM 693 O O . PRO A 1 96 ? -8.988 0.425 7.378 1.00 93.69 96 PRO A O 1
ATOM 696 N N . LEU A 1 97 ? -6.995 -0.283 6.601 1.00 95.56 97 LEU A N 1
ATOM 697 C CA . LEU A 1 97 ? -7.574 -1.295 5.725 1.00 95.56 97 LEU A CA 1
ATOM 698 C C . LEU A 1 97 ? -8.264 -2.362 6.596 1.00 95.56 97 LEU A C 1
ATOM 700 O O . LEU A 1 97 ? -7.713 -2.750 7.629 1.00 95.56 97 LEU A O 1
ATOM 704 N N . PRO A 1 98 ? -9.455 -2.869 6.245 1.00 96.12 98 PRO A N 1
ATOM 705 C CA . PRO A 1 98 ? -10.097 -3.911 7.036 1.00 96.12 98 PRO A CA 1
ATOM 706 C C . PRO A 1 98 ? -9.218 -5.165 7.118 1.00 96.12 98 PRO A C 1
ATOM 708 O O . PRO A 1 98 ? -8.740 -5.673 6.103 1.00 96.12 98 PRO A O 1
ATOM 711 N N . GLN A 1 99 ? -9.014 -5.690 8.324 1.00 97.38 99 GLN A N 1
ATOM 712 C CA . GLN A 1 99 ? -8.215 -6.898 8.519 1.00 97.38 99 GLN A CA 1
ATOM 713 C C . GLN A 1 99 ? -8.770 -8.074 7.697 1.00 97.38 99 GLN A C 1
ATOM 715 O O . GLN A 1 99 ? -9.981 -8.280 7.624 1.00 97.38 99 GLN A O 1
ATOM 720 N N . GLY A 1 100 ? -7.872 -8.861 7.105 1.00 96.69 100 GLY A N 1
ATOM 721 C CA . GLY A 1 100 ? -8.199 -10.051 6.321 1.00 96.69 100 GLY A CA 1
ATOM 722 C C . GLY A 1 100 ? -8.721 -9.754 4.915 1.00 96.69 100 GLY A C 1
ATOM 723 O O . GLY A 1 100 ? -9.132 -10.678 4.219 1.00 96.69 100 GLY A O 1
ATOM 724 N N . THR A 1 101 ? -8.719 -8.490 4.483 1.00 97.75 101 THR A N 1
ATOM 725 C CA . THR A 1 101 ? -9.118 -8.122 3.118 1.00 97.75 101 THR A CA 1
ATOM 726 C C . THR A 1 101 ? -7.904 -7.967 2.207 1.00 97.75 101 THR A C 1
ATOM 728 O O . THR A 1 101 ? -6.830 -7.557 2.649 1.00 97.75 101 THR A O 1
ATOM 731 N N . ARG A 1 102 ? -8.081 -8.328 0.931 1.00 98.00 102 ARG A N 1
ATOM 732 C CA . ARG A 1 102 ? -7.039 -8.292 -0.105 1.00 98.00 102 ARG A CA 1
ATOM 733 C C . ARG A 1 102 ? -7.098 -6.990 -0.885 1.00 98.00 102 ARG A C 1
ATOM 735 O O . ARG A 1 102 ? -8.177 -6.601 -1.336 1.00 98.00 102 ARG A O 1
ATOM 742 N N . TRP A 1 103 ? -5.947 -6.362 -1.087 1.00 98.38 103 TRP A N 1
ATOM 743 C CA . TRP A 1 103 ? -5.822 -5.051 -1.720 1.00 98.38 103 TRP A CA 1
ATOM 744 C C . TRP A 1 103 ? -4.698 -5.032 -2.740 1.00 98.38 103 TRP A C 1
ATOM 746 O O . TRP A 1 103 ? -3.677 -5.683 -2.539 1.00 98.38 103 TRP A O 1
ATOM 756 N N . ILE A 1 104 ? -4.883 -4.240 -3.791 1.00 98.12 104 ILE A N 1
ATOM 757 C CA . ILE A 1 104 ? -3.782 -3.665 -4.560 1.00 98.12 104 ILE A CA 1
ATOM 758 C C . ILE A 1 104 ? -3.472 -2.284 -3.985 1.00 98.12 104 ILE A C 1
ATOM 760 O O . ILE A 1 104 ? -4.391 -1.536 -3.637 1.00 98.12 104 ILE A O 1
ATOM 764 N N . LEU A 1 105 ? -2.186 -1.983 -3.827 1.00 97.44 105 LEU A N 1
ATOM 765 C CA . LEU A 1 105 ? -1.693 -0.810 -3.115 1.00 97.44 105 LEU A CA 1
ATOM 766 C C . LEU A 1 105 ? -0.573 -0.156 -3.926 1.00 97.44 105 LEU A C 1
ATOM 768 O O . LEU A 1 105 ? 0.382 -0.835 -4.297 1.00 97.44 105 LEU A O 1
ATOM 772 N N . GLY A 1 106 ? -0.679 1.151 -4.159 1.00 96.62 106 GLY A N 1
ATOM 773 C CA . GLY A 1 106 ? 0.431 2.016 -4.554 1.00 96.62 106 GLY A CA 1
ATOM 774 C C . GLY A 1 106 ? 0.895 2.849 -3.364 1.00 96.62 106 GLY A C 1
ATOM 775 O O . GLY A 1 106 ? 0.172 3.722 -2.883 1.00 96.62 106 GLY A O 1
ATOM 776 N N . THR A 1 107 ? 2.101 2.596 -2.877 1.00 95.38 107 THR A N 1
ATOM 777 C CA . THR A 1 107 ? 2.686 3.273 -1.712 1.00 95.38 107 THR A CA 1
ATOM 778 C C . THR A 1 107 ? 3.955 4.013 -2.106 1.00 95.38 107 THR A C 1
ATOM 780 O O . THR A 1 107 ? 4.507 3.769 -3.178 1.00 95.38 107 THR A O 1
ATOM 783 N N . TRP A 1 108 ? 4.447 4.895 -1.238 1.00 92.25 108 TRP A N 1
ATOM 784 C CA . TRP A 1 108 ? 5.739 5.558 -1.433 1.00 92.25 108 TRP A CA 1
ATOM 785 C C . TRP A 1 108 ? 6.606 5.428 -0.186 1.00 92.25 108 TRP A C 1
ATOM 787 O O . TRP A 1 108 ? 6.098 5.390 0.937 1.00 92.25 108 TRP A O 1
ATOM 797 N N . LEU A 1 109 ? 7.915 5.362 -0.388 1.00 90.12 109 LEU A N 1
ATOM 798 C CA . LEU A 1 109 ? 8.919 5.495 0.655 1.00 90.12 109 LEU A CA 1
ATOM 799 C C . LEU A 1 109 ? 9.358 6.952 0.733 1.00 90.12 109 LEU A C 1
ATOM 801 O O . LEU A 1 109 ? 9.779 7.548 -0.256 1.00 90.12 109 LEU A O 1
ATOM 805 N N . GLU A 1 110 ? 9.290 7.530 1.923 1.00 83.38 110 GLU A N 1
ATOM 806 C CA . GLU A 1 110 ? 9.912 8.823 2.170 1.00 83.38 110 GLU A CA 1
ATOM 807 C C . GLU A 1 110 ? 11.417 8.617 2.385 1.00 83.38 110 GLU A C 1
ATOM 809 O O . GLU A 1 110 ? 11.832 7.617 2.964 1.00 83.38 110 GLU A O 1
ATOM 814 N N . ALA A 1 111 ? 12.261 9.533 1.905 1.00 73.56 111 ALA A N 1
ATOM 815 C CA . ALA A 1 111 ? 13.712 9.312 1.842 1.00 73.56 111 ALA A CA 1
ATOM 816 C C . ALA A 1 111 ? 14.378 9.013 3.206 1.00 73.56 111 ALA A C 1
ATOM 818 O O . ALA A 1 111 ? 15.465 8.436 3.246 1.00 73.56 111 ALA A O 1
ATOM 819 N N . SER A 1 112 ? 13.750 9.414 4.315 1.00 72.56 112 SER A N 1
ATOM 820 C CA . SER A 1 112 ? 14.208 9.158 5.686 1.00 72.56 112 SER A CA 1
ATOM 821 C C . SER A 1 112 ? 13.592 7.921 6.342 1.00 72.56 112 SER A C 1
ATOM 823 O O . SER A 1 112 ? 14.045 7.531 7.420 1.00 72.56 112 SER A O 1
ATOM 825 N N . ASP A 1 113 ? 12.572 7.318 5.732 1.00 76.00 113 ASP A N 1
ATOM 826 C CA . ASP A 1 113 ? 11.686 6.375 6.404 1.00 76.00 113 ASP A CA 1
ATOM 827 C C . ASP A 1 113 ? 11.864 4.958 5.862 1.00 76.00 113 ASP A C 1
ATOM 829 O O . ASP A 1 113 ? 11.931 4.708 4.661 1.00 76.00 113 ASP A O 1
ATOM 833 N N . ALA A 1 114 ? 11.913 3.992 6.778 1.00 80.94 114 ALA A N 1
ATOM 834 C CA . ALA A 1 114 ? 12.030 2.577 6.432 1.00 80.94 114 ALA A CA 1
ATOM 835 C C . ALA A 1 114 ? 10.682 1.927 6.072 1.00 80.94 114 ALA A C 1
ATOM 837 O O . ALA A 1 114 ? 10.657 0.785 5.619 1.00 80.94 114 ALA A O 1
ATOM 838 N N . GLN A 1 115 ? 9.565 2.615 6.328 1.00 91.19 115 GLN A N 1
ATOM 839 C CA . GLN A 1 115 ? 8.216 2.087 6.148 1.00 91.19 115 GLN A CA 1
ATOM 840 C C . GLN A 1 115 ? 7.491 2.867 5.054 1.00 91.19 115 GLN A C 1
ATOM 842 O O . GLN A 1 115 ? 7.446 4.098 5.128 1.00 91.19 115 GLN A O 1
ATOM 847 N N . PRO A 1 116 ? 6.905 2.185 4.058 1.00 93.50 116 PRO A N 1
ATOM 848 C CA . PRO A 1 116 ? 6.115 2.863 3.052 1.00 93.50 116 PRO A CA 1
ATOM 849 C C . PRO A 1 116 ? 4.849 3.464 3.660 1.00 93.50 116 PRO A C 1
ATOM 851 O O . PRO A 1 116 ? 4.240 2.924 4.591 1.00 93.50 116 PRO A O 1
ATOM 854 N N . ARG A 1 117 ? 4.449 4.599 3.101 1.00 92.44 117 ARG A N 1
ATOM 855 C CA . ARG A 1 117 ? 3.275 5.367 3.501 1.00 92.44 117 ARG A CA 1
ATOM 856 C C . ARG A 1 117 ? 2.142 5.166 2.501 1.00 92.44 117 ARG A C 1
ATOM 858 O O . ARG A 1 117 ? 2.363 4.879 1.321 1.00 92.44 117 ARG A O 1
ATOM 865 N N . ILE A 1 118 ? 0.918 5.327 2.991 1.00 92.25 118 ILE A N 1
ATOM 866 C CA . ILE A 1 118 ? -0.302 5.362 2.183 1.00 92.25 118 ILE A CA 1
ATOM 867 C C . ILE A 1 118 ? -1.197 6.508 2.665 1.00 92.25 118 ILE A C 1
ATOM 869 O O . ILE A 1 118 ? -1.214 6.846 3.844 1.00 92.25 118 ILE A O 1
ATOM 873 N N . GLY A 1 119 ? -1.960 7.109 1.763 1.00 89.88 119 GLY A N 1
ATOM 874 C CA . GLY A 1 119 ? -2.953 8.123 2.088 1.00 89.88 119 GLY A CA 1
ATOM 875 C C . GLY A 1 119 ? -4.193 7.995 1.214 1.00 89.88 119 GLY A C 1
ATOM 876 O O . GLY A 1 119 ? -4.286 7.127 0.345 1.00 89.88 119 GLY A O 1
ATOM 877 N N . LEU A 1 120 ? -5.153 8.893 1.428 1.00 88.00 120 LEU A N 1
ATOM 878 C CA . LEU A 1 120 ? -6.408 8.941 0.666 1.00 88.00 120 LEU A CA 1
ATOM 879 C C . LEU A 1 120 ? -6.198 9.123 -0.843 1.00 88.00 120 LEU A C 1
ATOM 881 O O . LEU A 1 120 ? -7.053 8.729 -1.627 1.00 88.00 120 LEU A O 1
ATOM 885 N N . CYS A 1 121 ? -5.078 9.727 -1.242 1.00 87.81 121 CYS A N 1
ATOM 886 C CA . CYS A 1 121 ? -4.785 10.040 -2.640 1.00 87.81 121 CYS A CA 1
ATOM 887 C C . CYS A 1 121 ? -3.975 8.964 -3.358 1.00 87.81 121 CYS A C 1
ATOM 889 O O . CYS A 1 121 ? -3.741 9.066 -4.560 1.00 87.81 121 CYS A O 1
ATOM 891 N N . ASN A 1 122 ? -3.533 7.945 -2.633 1.00 91.31 122 ASN A N 1
ATOM 892 C CA . ASN A 1 122 ? -2.806 6.842 -3.222 1.00 91.31 122 ASN A CA 1
ATOM 893 C C . ASN A 1 122 ? -3.776 5.884 -3.911 1.00 91.31 122 ASN A C 1
ATOM 895 O O . ASN A 1 122 ? -4.844 5.611 -3.358 1.00 91.31 122 ASN A O 1
ATOM 899 N N . PRO A 1 123 ? -3.413 5.318 -5.071 1.00 93.50 123 PRO A N 1
ATOM 900 C CA . PRO A 1 123 ? -4.222 4.304 -5.714 1.00 93.50 123 PRO A CA 1
ATOM 901 C C . PRO A 1 123 ? -4.217 3.049 -4.841 1.00 93.50 123 PRO A C 1
ATOM 903 O O . PRO A 1 123 ? -3.187 2.410 -4.626 1.00 93.50 123 PRO A O 1
ATOM 906 N N . HIS A 1 124 ? -5.382 2.713 -4.301 1.00 95.31 124 HIS A N 1
ATOM 907 C CA . HIS A 1 124 ? -5.607 1.456 -3.612 1.00 95.31 124 HIS A CA 1
ATOM 908 C C . HIS A 1 124 ? -7.056 1.018 -3.775 1.00 95.31 124 HIS A C 1
ATOM 910 O O . HIS A 1 124 ? -7.974 1.838 -3.783 1.00 95.31 124 HIS A O 1
ATOM 916 N N . ALA A 1 125 ? -7.266 -0.286 -3.906 1.00 96.69 125 ALA A N 1
ATOM 917 C CA . ALA A 1 125 ? -8.596 -0.859 -4.045 1.00 96.69 125 ALA A CA 1
ATOM 918 C C . ALA A 1 125 ? -8.611 -2.316 -3.585 1.00 96.69 125 ALA A C 1
ATOM 920 O O . ALA A 1 125 ? -7.593 -3.014 -3.633 1.00 96.69 125 ALA A O 1
ATOM 921 N N . ARG A 1 126 ? -9.781 -2.787 -3.146 1.00 97.75 126 ARG A N 1
ATOM 922 C CA . ARG A 1 126 ? -9.959 -4.195 -2.799 1.00 97.75 126 ARG A CA 1
ATOM 923 C C . ARG A 1 126 ? -9.908 -5.046 -4.057 1.00 97.75 126 ARG A C 1
ATOM 925 O O . ARG A 1 126 ? -10.628 -4.777 -5.010 1.00 97.75 126 ARG A O 1
ATOM 932 N N . ILE A 1 127 ? -9.127 -6.119 -4.027 1.00 95.75 127 ILE A N 1
ATOM 933 C CA . ILE A 1 127 ? -8.984 -7.034 -5.167 1.00 95.75 127 ILE A CA 1
ATOM 934 C C . ILE A 1 127 ? -10.313 -7.693 -5.544 1.00 95.75 127 ILE A C 1
ATOM 936 O O . ILE A 1 127 ? -10.523 -8.019 -6.704 1.00 95.75 127 ILE A O 1
ATOM 940 N N . ASP A 1 128 ? -11.227 -7.896 -4.599 1.00 94.06 128 ASP A N 1
ATOM 941 C CA . ASP A 1 128 ? -12.535 -8.488 -4.886 1.00 94.06 128 ASP A CA 1
ATOM 942 C C . ASP A 1 128 ? -13.560 -7.498 -5.469 1.00 94.06 128 ASP A C 1
ATOM 944 O O . ASP A 1 128 ? -14.693 -7.896 -5.741 1.00 94.06 128 ASP A O 1
ATOM 948 N N . SER A 1 129 ? -13.178 -6.236 -5.704 1.00 97.06 129 SER A N 1
ATOM 949 C CA . SER A 1 129 ? -14.024 -5.239 -6.365 1.00 97.06 129 SER A CA 1
ATOM 950 C C . SER A 1 129 ? -13.674 -5.067 -7.855 1.00 97.06 129 SER A C 1
ATOM 952 O O . SER A 1 129 ? -12.537 -5.332 -8.262 1.00 97.06 129 SER A O 1
ATOM 954 N N . PRO A 1 130 ? -14.619 -4.596 -8.695 1.00 97.56 130 PRO A N 1
ATOM 955 C CA . PRO A 1 130 ? -14.337 -4.256 -10.092 1.00 97.56 130 PRO A CA 1
ATOM 956 C C . PRO A 1 130 ? -13.213 -3.225 -10.241 1.00 97.56 130 PRO A C 1
ATOM 958 O O . PRO A 1 130 ? -12.384 -3.342 -11.141 1.00 97.56 130 PRO A O 1
ATOM 961 N N . GLU A 1 131 ? -13.158 -2.242 -9.342 1.00 95.94 131 GLU A N 1
ATOM 962 C CA . GLU A 1 131 ? -12.125 -1.205 -9.323 1.00 95.94 131 GLU A CA 1
ATOM 963 C C . GLU A 1 131 ? -10.746 -1.805 -9.033 1.00 95.94 131 GLU A C 1
ATOM 965 O O . GLU A 1 131 ? -9.781 -1.470 -9.717 1.00 95.94 131 GLU A O 1
ATOM 970 N N . GLY A 1 132 ? -10.642 -2.732 -8.074 1.00 96.75 132 GLY A N 1
ATOM 971 C CA . GLY A 1 132 ? -9.379 -3.411 -7.784 1.00 96.75 132 GLY A CA 1
ATOM 972 C C . GLY A 1 132 ? -8.920 -4.336 -8.903 1.00 96.75 132 GLY A C 1
ATOM 973 O O . GLY A 1 132 ? -7.727 -4.391 -9.187 1.00 96.75 132 GLY A O 1
ATOM 974 N N . GLN A 1 133 ? -9.844 -5.010 -9.591 1.00 97.88 133 GLN A N 1
ATOM 975 C CA . GLN A 1 133 ? -9.511 -5.805 -10.778 1.00 97.88 133 GLN A CA 1
ATOM 976 C C . GLN A 1 133 ? -9.035 -4.930 -11.943 1.00 97.88 133 GLN A C 1
ATOM 978 O O . GLN A 1 133 ? -8.062 -5.279 -12.611 1.00 97.88 133 GLN A O 1
ATOM 983 N N . ALA A 1 134 ? -9.673 -3.776 -12.166 1.00 97.44 134 ALA A N 1
ATOM 984 C CA . ALA A 1 134 ? -9.233 -2.813 -13.174 1.00 97.44 134 ALA A CA 1
ATOM 985 C C . ALA A 1 134 ? -7.839 -2.256 -12.847 1.00 97.44 134 ALA A C 1
ATOM 987 O O . ALA A 1 134 ? -6.966 -2.239 -13.713 1.00 97.44 134 ALA A O 1
ATOM 988 N N . MET A 1 135 ? -7.611 -1.883 -11.586 1.00 97.69 135 MET A N 1
ATOM 989 C CA . MET A 1 135 ? -6.323 -1.388 -11.103 1.00 97.69 135 MET A CA 1
ATOM 990 C C . MET A 1 135 ? -5.226 -2.460 -11.195 1.00 97.69 135 MET A C 1
ATOM 992 O O . MET A 1 135 ? -4.106 -2.158 -11.595 1.00 97.69 135 MET A O 1
ATOM 996 N N . LEU A 1 136 ? -5.537 -3.726 -10.893 1.00 97.31 136 LEU A N 1
ATOM 997 C CA . LEU A 1 136 ? -4.602 -4.837 -11.081 1.00 97.31 136 LEU A CA 1
ATOM 998 C C . LEU A 1 136 ? -4.262 -5.038 -12.560 1.00 97.31 136 LEU A C 1
ATOM 1000 O O . LEU A 1 136 ? -3.093 -5.199 -12.895 1.00 97.31 136 LEU A O 1
ATOM 1004 N N . GLY A 1 137 ? -5.256 -4.998 -13.449 1.00 97.50 137 GLY A N 1
ATOM 1005 C CA . GLY A 1 137 ? -5.029 -5.085 -14.892 1.00 97.50 137 GLY A CA 1
ATOM 1006 C C . GLY A 1 137 ? -4.138 -3.955 -15.416 1.00 97.50 137 GLY A C 1
ATOM 1007 O O . GLY A 1 137 ? -3.221 -4.210 -16.195 1.00 97.50 137 GLY A O 1
ATOM 1008 N N . GLU A 1 138 ? -4.365 -2.727 -14.950 1.00 97.69 138 GLU A N 1
ATOM 1009 C CA . GLU A 1 138 ? -3.529 -1.566 -15.270 1.00 97.69 138 GLU A CA 1
ATOM 1010 C C . GLU A 1 138 ? -2.092 -1.741 -14.761 1.00 97.69 138 GLU A C 1
ATOM 1012 O O . GLU A 1 138 ? -1.142 -1.557 -15.523 1.00 97.69 138 GLU A O 1
ATOM 1017 N N . ALA A 1 139 ? -1.919 -2.173 -13.511 1.00 97.50 139 ALA A N 1
ATOM 1018 C CA . ALA A 1 139 ? -0.600 -2.410 -12.933 1.00 97.50 139 ALA A CA 1
ATOM 1019 C C . ALA A 1 139 ? 0.157 -3.537 -13.655 1.00 97.50 139 ALA A C 1
ATOM 1021 O O . ALA A 1 139 ? 1.345 -3.394 -13.932 1.00 97.50 139 ALA A O 1
ATOM 1022 N N . LEU A 1 140 ? -0.522 -4.627 -14.025 1.00 97.56 140 LEU A N 1
ATOM 1023 C CA . LEU A 1 140 ? 0.076 -5.717 -14.803 1.00 97.56 140 LEU A CA 1
ATOM 1024 C C . LEU A 1 140 ? 0.487 -5.260 -16.210 1.00 97.56 140 LEU A C 1
ATOM 1026 O O . LEU A 1 140 ? 1.514 -5.698 -16.729 1.00 97.56 140 LEU A O 1
ATOM 1030 N N . ALA A 1 141 ? -0.292 -4.373 -16.833 1.00 97.56 141 ALA A N 1
ATOM 1031 C CA . ALA A 1 141 ? 0.052 -3.795 -18.128 1.00 97.56 141 ALA A CA 1
ATOM 1032 C C . ALA A 1 141 ? 1.255 -2.839 -18.040 1.00 97.56 141 ALA A C 1
ATOM 1034 O O . ALA A 1 141 ? 2.073 -2.810 -18.960 1.00 97.56 141 ALA A O 1
ATOM 1035 N N . ALA A 1 142 ? 1.374 -2.078 -16.947 1.00 97.06 142 ALA A N 1
ATOM 1036 C CA . ALA A 1 142 ? 2.444 -1.102 -16.744 1.00 97.06 142 ALA A CA 1
ATOM 1037 C C . ALA A 1 142 ? 3.763 -1.734 -16.267 1.00 97.06 142 ALA A C 1
ATOM 1039 O O . ALA A 1 142 ? 4.833 -1.378 -16.760 1.00 97.06 142 ALA A O 1
ATOM 1040 N N . PHE A 1 143 ? 3.689 -2.671 -15.320 1.00 96.31 143 PHE A N 1
ATOM 1041 C CA . PHE A 1 143 ? 4.848 -3.214 -14.601 1.00 96.31 143 PHE A CA 1
ATOM 1042 C C . PHE A 1 143 ? 5.157 -4.679 -14.947 1.00 96.31 143 PHE A C 1
ATOM 1044 O O . PHE A 1 143 ? 6.207 -5.203 -14.577 1.00 96.31 143 PHE A O 1
ATOM 1051 N N . GLY A 1 144 ? 4.279 -5.345 -15.702 1.00 95.25 144 GLY A N 1
ATOM 1052 C CA . GLY A 1 144 ? 4.399 -6.759 -16.047 1.00 95.25 144 GLY A CA 1
ATOM 1053 C C . GLY A 1 144 ? 3.772 -7.679 -15.000 1.00 95.25 144 GLY A C 1
ATOM 1054 O O . GLY A 1 144 ? 3.028 -7.248 -14.128 1.00 95.25 144 GLY A O 1
ATOM 1055 N N . ALA A 1 145 ? 4.070 -8.979 -15.087 1.00 93.06 145 ALA A N 1
ATOM 1056 C CA . ALA A 1 145 ? 3.420 -10.009 -14.269 1.00 93.06 145 ALA A CA 1
ATOM 1057 C C . ALA A 1 145 ? 3.707 -9.912 -12.757 1.00 93.06 145 ALA A C 1
ATOM 1059 O O . ALA A 1 145 ? 3.054 -10.601 -11.980 1.00 93.06 145 ALA A O 1
ATOM 1060 N N . GLY A 1 146 ? 4.667 -9.076 -12.351 1.00 90.94 146 GLY A N 1
ATOM 1061 C CA . GLY A 1 146 ? 5.187 -9.033 -10.992 1.00 90.94 146 GLY A CA 1
ATOM 1062 C C . GLY A 1 146 ? 6.055 -10.243 -10.646 1.00 90.94 146 GLY A C 1
ATOM 1063 O O . GLY A 1 146 ? 6.393 -11.070 -11.497 1.00 90.94 146 GLY A O 1
ATOM 1064 N N . VAL A 1 147 ? 6.440 -10.319 -9.377 1.00 92.06 147 VAL A N 1
ATOM 1065 C CA . VAL A 1 147 ? 7.197 -11.424 -8.787 1.00 92.06 147 VAL A CA 1
ATOM 1066 C C . VAL A 1 147 ? 6.530 -11.871 -7.495 1.00 92.06 147 VAL A C 1
ATOM 1068 O O . VAL A 1 147 ? 6.016 -11.049 -6.730 1.00 92.06 147 VAL A O 1
ATOM 1071 N N . ASP A 1 148 ? 6.567 -13.174 -7.234 1.00 87.88 148 ASP A N 1
ATOM 1072 C CA . ASP A 1 148 ? 6.183 -13.695 -5.928 1.00 87.88 148 ASP A CA 1
ATOM 1073 C C . ASP A 1 148 ? 7.180 -13.173 -4.882 1.00 87.88 148 ASP A C 1
ATOM 1075 O O . ASP A 1 148 ? 8.399 -13.218 -5.111 1.00 87.88 148 ASP A O 1
ATOM 1079 N N . PRO A 1 149 ? 6.707 -12.654 -3.738 1.00 81.81 149 PRO A N 1
ATOM 1080 C CA . PRO A 1 149 ? 7.607 -12.214 -2.692 1.00 81.81 149 PRO A CA 1
ATOM 1081 C C . PRO A 1 149 ? 8.401 -13.412 -2.145 1.00 81.81 149 PRO A C 1
ATOM 1083 O O . PRO A 1 149 ? 7.895 -14.540 -2.119 1.00 81.81 149 PRO A O 1
ATOM 1086 N N . PRO A 1 150 ? 9.638 -13.189 -1.665 1.00 78.44 150 PRO A N 1
ATOM 1087 C CA . PRO A 1 150 ? 10.413 -14.237 -1.014 1.00 78.44 150 PRO A CA 1
ATOM 1088 C C . PRO A 1 150 ? 9.588 -14.883 0.099 1.00 78.44 150 PRO A C 1
ATOM 1090 O O . PRO A 1 150 ? 8.966 -14.169 0.883 1.00 78.44 150 PRO A O 1
ATOM 1093 N N . SER A 1 151 ? 9.582 -16.216 0.194 1.00 71.12 151 SER A N 1
ATOM 1094 C CA . SER A 1 151 ? 8.882 -16.887 1.292 1.00 71.12 151 SER A CA 1
ATOM 1095 C C . SER A 1 151 ? 9.405 -16.363 2.635 1.00 71.12 151 SER A C 1
ATOM 1097 O O . SER A 1 151 ? 10.623 -16.204 2.783 1.00 71.12 151 SER A O 1
ATOM 1099 N N . PRO A 1 152 ? 8.525 -16.086 3.616 1.00 61.66 152 PRO A N 1
ATOM 1100 C CA . PRO A 1 152 ? 8.981 -15.690 4.938 1.00 61.66 152 PRO A CA 1
ATOM 1101 C C . PRO A 1 152 ? 9.901 -16.780 5.506 1.00 61.66 152 PRO A C 1
ATOM 1103 O O . PRO A 1 152 ? 9.675 -17.967 5.240 1.00 61.66 152 PRO A O 1
ATOM 1106 N N . PRO A 1 153 ? 10.945 -16.411 6.271 1.00 55.31 153 PRO A N 1
ATOM 1107 C CA . PRO A 1 153 ? 11.756 -17.392 6.974 1.00 55.31 153 PRO A CA 1
ATOM 1108 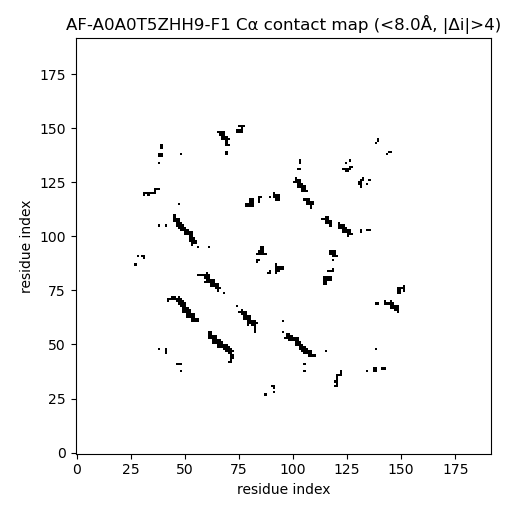C C . PRO A 1 153 ? 10.835 -18.322 7.781 1.00 55.31 153 PRO A C 1
ATOM 1110 O O . PRO A 1 153 ? 9.884 -17.832 8.398 1.00 55.31 153 PRO A O 1
ATOM 1113 N N . PRO A 1 154 ? 11.067 -19.646 7.793 1.00 42.94 154 PRO A N 1
ATOM 1114 C CA . PRO A 1 154 ? 10.293 -20.551 8.632 1.00 42.94 154 PRO A CA 1
ATOM 1115 C C . PRO A 1 154 ? 10.538 -20.178 10.100 1.00 42.94 154 PRO A C 1
ATOM 1117 O O . PRO A 1 154 ? 11.591 -20.488 10.652 1.00 42.94 154 PRO A O 1
ATOM 1120 N N . GLY A 1 155 ? 9.604 -19.450 10.715 1.00 49.06 155 GLY A N 1
ATOM 1121 C CA . GLY A 1 155 ? 9.807 -18.924 12.066 1.00 49.06 155 GLY A CA 1
ATOM 1122 C C . GLY A 1 155 ? 8.650 -18.138 12.674 1.00 49.06 155 GLY A C 1
ATOM 1123 O O . GLY A 1 155 ? 8.446 -18.259 13.873 1.00 49.06 155 GLY A O 1
ATOM 1124 N N . ASP A 1 156 ? 7.840 -17.428 11.885 1.00 46.22 156 ASP A N 1
ATOM 1125 C CA . ASP A 1 156 ? 6.808 -16.539 12.442 1.00 46.22 156 ASP A CA 1
ATOM 1126 C C . ASP A 1 156 ? 5.388 -16.976 12.067 1.00 46.22 156 ASP A C 1
ATOM 1128 O O . ASP A 1 156 ? 4.580 -16.216 11.535 1.00 46.22 156 ASP A O 1
ATOM 1132 N N . THR A 1 157 ? 5.027 -18.216 12.397 1.00 43.78 157 THR A N 1
ATOM 1133 C CA . THR A 1 157 ? 3.628 -18.479 12.744 1.00 43.78 157 THR A CA 1
ATOM 1134 C C . THR A 1 157 ? 3.381 -17.853 14.110 1.00 43.78 157 THR A C 1
ATOM 1136 O O . THR A 1 157 ? 3.485 -18.529 15.134 1.00 43.78 157 THR A O 1
ATOM 1139 N N . ALA A 1 158 ? 3.038 -16.562 14.133 1.00 47.88 158 ALA A N 1
ATOM 1140 C CA . ALA A 1 158 ? 2.230 -16.006 15.211 1.00 47.88 158 ALA A CA 1
ATOM 1141 C C . ALA A 1 158 ? 0.864 -16.699 15.135 1.00 47.88 158 ALA A C 1
ATOM 1143 O O . ALA A 1 158 ? -0.094 -16.217 14.531 1.00 47.88 158 ALA A O 1
ATOM 1144 N N . GLN A 1 159 ? 0.832 -17.918 15.662 1.00 38.66 159 GLN A N 1
ATOM 1145 C CA . GLN A 1 159 ? -0.379 -18.652 15.936 1.00 38.66 159 GLN A CA 1
ATOM 1146 C C . GLN A 1 159 ? -1.243 -17.744 16.819 1.00 38.66 159 GLN A C 1
ATOM 1148 O O . GLN A 1 159 ? -0.736 -17.217 17.811 1.00 38.66 159 GLN A O 1
ATOM 1153 N N . PRO A 1 160 ? -2.517 -17.499 16.476 1.00 45.00 160 PRO A N 1
ATOM 1154 C CA . PRO A 1 160 ? -3.432 -16.912 17.431 1.00 45.00 160 PRO A CA 1
ATOM 1155 C C . PRO A 1 160 ? -3.537 -17.925 18.568 1.00 45.00 160 PRO A C 1
ATOM 1157 O O . PRO A 1 160 ? -4.177 -18.966 18.400 1.00 45.00 160 PRO A O 1
ATOM 1160 N N . ASP A 1 161 ? -2.870 -17.651 19.690 1.00 39.38 161 ASP A N 1
ATOM 1161 C CA . ASP A 1 161 ? -3.111 -18.343 20.948 1.00 39.38 161 ASP A CA 1
ATOM 1162 C C . ASP A 1 161 ? -4.581 -18.109 21.291 1.00 39.38 161 ASP A C 1
ATOM 1164 O O . ASP A 1 161 ? -4.991 -17.111 21.883 1.00 39.38 161 ASP A O 1
ATOM 1168 N N . SER A 1 162 ? -5.410 -19.028 20.809 1.00 43.50 162 SER A N 1
ATOM 1169 C CA . SER A 1 162 ? -6.795 -19.172 21.205 1.00 43.50 162 SER A CA 1
ATOM 1170 C C . SER A 1 162 ? -6.753 -19.852 22.558 1.00 43.50 162 SER A C 1
ATOM 1172 O O . SER A 1 162 ? -7.001 -21.049 22.660 1.00 43.50 162 SER A O 1
ATOM 1174 N N . ASP A 1 163 ? -6.345 -19.100 23.575 1.00 43.00 163 ASP A N 1
ATOM 1175 C CA . ASP A 1 163 ? -6.343 -19.559 24.952 1.00 43.00 163 ASP A CA 1
ATOM 1176 C C . ASP A 1 163 ? -7.813 -19.624 25.409 1.00 43.00 163 ASP A C 1
ATOM 1178 O O . ASP A 1 163 ? -8.474 -18.583 25.514 1.00 43.00 163 ASP A O 1
ATOM 1182 N N . PRO A 1 164 ? -8.412 -20.812 25.616 1.00 49.19 164 PRO A N 1
ATOM 1183 C CA . PRO A 1 164 ? -9.837 -20.922 25.863 1.00 49.19 164 PRO A CA 1
ATOM 1184 C C . PRO A 1 164 ? -10.119 -20.921 27.367 1.00 49.19 164 PRO A C 1
ATOM 1186 O O . PRO A 1 164 ? -10.859 -21.775 27.835 1.00 49.19 164 PRO A O 1
ATOM 1189 N N . LEU A 1 165 ? -9.549 -20.004 28.156 1.00 47.25 165 LEU A N 1
ATOM 1190 C CA . LEU A 1 165 ? -9.822 -19.927 29.599 1.00 47.25 165 LEU A CA 1
ATOM 1191 C C . LEU A 1 165 ? -9.641 -18.506 30.167 1.00 47.25 165 LEU A C 1
ATOM 1193 O O . LEU A 1 165 ? -8.599 -18.206 30.733 1.00 47.25 165 LEU A O 1
ATOM 1197 N N . ALA A 1 166 ? -10.684 -17.660 30.095 1.00 38.03 166 ALA A N 1
ATOM 1198 C CA . ALA A 1 166 ? -11.083 -16.748 31.192 1.00 38.03 166 ALA A CA 1
ATOM 1199 C C . ALA A 1 166 ? -12.338 -15.892 30.874 1.00 38.03 166 ALA A C 1
ATOM 1201 O O . ALA A 1 166 ? -12.220 -14.706 30.558 1.00 38.03 166 ALA A O 1
ATOM 1202 N N . PRO A 1 167 ? -13.572 -16.393 31.068 1.00 42.38 167 PRO A N 1
ATOM 1203 C CA . PRO A 1 167 ? -14.721 -15.531 31.308 1.00 42.38 167 PRO A CA 1
ATOM 1204 C C . PRO A 1 167 ? -14.875 -15.328 32.825 1.00 42.38 167 PRO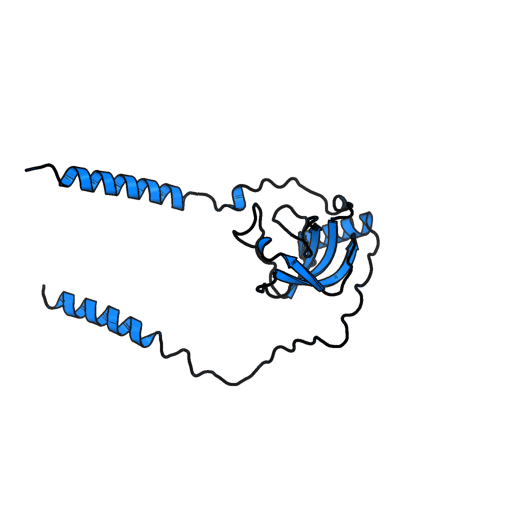 A C 1
ATOM 1206 O O . PRO A 1 167 ? -15.673 -16.011 33.460 1.00 42.38 167 PRO A O 1
ATOM 1209 N N . ALA A 1 168 ? -14.086 -14.442 33.447 1.00 45.09 168 ALA A N 1
ATOM 1210 C CA . ALA A 1 168 ? -14.229 -14.203 34.895 1.00 45.09 168 ALA A CA 1
ATOM 1211 C C . ALA A 1 168 ? -13.960 -12.775 35.409 1.00 45.09 168 ALA A C 1
ATOM 1213 O O . ALA A 1 168 ? -14.182 -12.530 36.590 1.00 45.09 168 ALA A O 1
ATOM 1214 N N . LEU A 1 169 ? -13.536 -11.806 34.586 1.00 47.53 169 LEU A N 1
ATOM 1215 C CA . LEU A 1 169 ? -13.064 -10.509 35.118 1.00 47.53 169 LEU A CA 1
ATOM 1216 C C . LEU A 1 169 ? -13.677 -9.242 34.500 1.00 47.53 169 LEU A C 1
ATOM 1218 O O . LEU A 1 169 ? -13.151 -8.152 34.694 1.00 47.53 169 LEU A O 1
ATOM 1222 N N . LEU A 1 170 ? -14.836 -9.340 33.840 1.00 43.12 170 LEU A N 1
ATOM 1223 C CA . LEU A 1 170 ? -15.563 -8.173 33.306 1.00 43.12 170 LEU A CA 1
ATOM 1224 C C . LEU A 1 170 ? -17.044 -8.123 33.724 1.00 43.12 170 LEU A C 1
ATOM 1226 O O . LEU A 1 170 ? -17.915 -7.776 32.937 1.00 43.12 170 LEU A O 1
ATOM 1230 N N . ILE A 1 171 ? -17.345 -8.444 34.987 1.00 45.06 171 ILE A N 1
ATOM 1231 C CA . ILE A 1 171 ? -18.650 -8.114 35.608 1.00 45.06 171 ILE A CA 1
ATOM 1232 C C . ILE A 1 171 ? -18.478 -7.146 36.804 1.00 45.06 171 ILE A C 1
ATOM 1234 O O . ILE A 1 171 ? -19.441 -6.562 37.293 1.00 45.06 171 ILE A O 1
ATOM 1238 N N . GLY A 1 172 ? -17.242 -6.872 37.241 1.00 41.44 172 GLY A N 1
ATOM 1239 C CA . GLY A 1 172 ? -16.973 -6.094 38.458 1.00 41.44 172 GLY A CA 1
ATOM 1240 C C . GLY A 1 172 ? -17.099 -4.568 38.349 1.00 41.44 172 GLY A C 1
ATOM 1241 O O . GLY A 1 172 ? -17.269 -3.911 39.372 1.00 41.44 172 GLY A O 1
ATOM 1242 N N . THR A 1 173 ? -17.036 -3.971 37.155 1.00 45.16 173 THR A N 1
ATOM 1243 C CA . THR A 1 173 ? -16.939 -2.499 37.024 1.00 45.16 173 THR A CA 1
ATOM 1244 C C . THR A 1 173 ? -18.245 -1.803 36.642 1.00 45.16 173 THR A C 1
ATOM 1246 O O . THR A 1 173 ? -18.406 -0.621 36.938 1.00 45.16 173 THR A O 1
ATOM 1249 N N . VAL A 1 174 ? -19.229 -2.514 36.082 1.00 43.03 174 VAL A N 1
ATOM 1250 C CA . VAL A 1 174 ? -20.526 -1.910 35.708 1.00 43.03 174 VAL A CA 1
ATOM 1251 C C . VAL A 1 174 ? -21.487 -1.816 36.905 1.00 43.03 174 VAL A C 1
ATOM 1253 O O . VAL A 1 174 ? -22.316 -0.909 36.967 1.00 43.03 174 VAL A O 1
ATOM 1256 N N . ALA A 1 175 ? -21.332 -2.675 37.919 1.00 42.81 175 ALA A N 1
ATOM 1257 C CA . ALA A 1 175 ? -22.195 -2.660 39.103 1.00 42.81 175 ALA A CA 1
ATOM 1258 C C . ALA A 1 175 ? -21.947 -1.457 40.039 1.00 42.81 175 ALA A C 1
ATOM 1260 O O . ALA A 1 175 ? -22.873 -1.018 40.720 1.00 42.81 175 ALA A O 1
ATOM 1261 N N . LEU A 1 176 ? -20.740 -0.873 40.054 1.00 43.53 176 LEU A N 1
ATOM 1262 C CA . LEU A 1 176 ? -20.439 0.261 40.940 1.00 43.53 176 LEU A CA 1
ATOM 1263 C C . LEU A 1 176 ? -20.981 1.599 40.400 1.00 43.53 176 LEU A C 1
ATOM 1265 O O . LEU A 1 176 ? -21.385 2.461 41.179 1.00 43.53 176 LEU A O 1
ATOM 1269 N N . GLY A 1 177 ? -21.045 1.770 39.074 1.00 42.97 177 GLY A N 1
ATOM 1270 C CA . GLY A 1 177 ? -21.514 3.014 38.448 1.00 42.97 177 GLY A CA 1
ATOM 1271 C C . GLY A 1 177 ? -23.020 3.253 38.604 1.00 42.97 177 GLY A C 1
ATOM 1272 O O . GLY A 1 177 ? -23.453 4.378 38.854 1.00 42.97 177 GLY A O 1
ATOM 1273 N N . VAL A 1 178 ? -23.829 2.191 38.533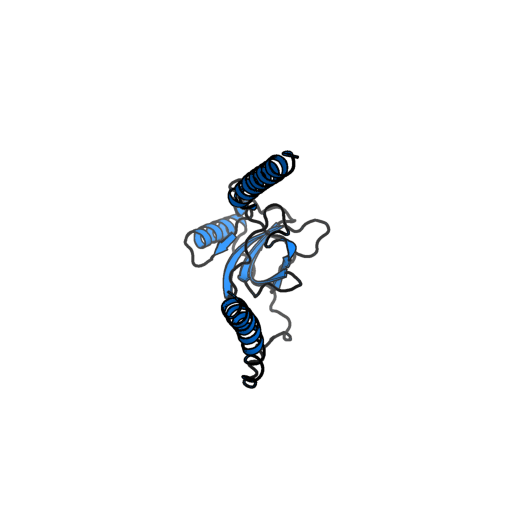 1.00 49.72 178 VAL A N 1
ATOM 1274 C CA . VAL A 1 178 ? -25.298 2.299 38.619 1.00 49.72 178 VAL A CA 1
ATOM 1275 C C . VAL A 1 178 ? -25.767 2.612 40.048 1.00 49.72 178 VAL A C 1
ATOM 1277 O O . VAL A 1 178 ? -26.725 3.365 40.230 1.00 49.72 178 VAL A O 1
ATOM 1280 N N . VAL A 1 179 ? -25.064 2.124 41.077 1.00 53.44 179 VAL A N 1
ATOM 1281 C CA . VAL A 1 179 ? -25.423 2.384 42.485 1.00 53.44 179 VAL A CA 1
ATOM 1282 C C . VAL A 1 179 ? -25.132 3.834 42.889 1.00 53.44 179 VAL A C 1
ATOM 1284 O O . VAL A 1 179 ? -25.933 4.444 43.600 1.00 53.44 179 VAL A O 1
ATOM 1287 N N . VAL A 1 180 ? -24.042 4.428 42.391 1.00 53.12 180 VAL A N 1
ATOM 1288 C CA . VAL A 1 180 ? -23.679 5.817 42.724 1.00 53.12 180 VAL A CA 1
ATOM 1289 C C . VAL A 1 180 ? -24.631 6.819 42.061 1.00 53.12 180 VAL A C 1
ATOM 1291 O O . VAL A 1 180 ? -25.082 7.759 42.717 1.00 53.12 180 VAL A O 1
ATOM 1294 N N . VAL A 1 181 ? -25.027 6.594 40.803 1.00 54.09 181 VAL A N 1
ATOM 1295 C CA . VAL A 1 181 ? -25.980 7.484 40.111 1.00 54.09 181 VAL A CA 1
ATOM 1296 C C . VAL A 1 181 ? -27.407 7.308 40.654 1.00 54.09 181 VAL A C 1
ATOM 1298 O O . VAL A 1 181 ? -28.105 8.299 40.878 1.00 54.09 181 VAL A O 1
ATOM 1301 N N . GLY A 1 182 ? -27.830 6.075 40.963 1.00 50.19 182 GLY A N 1
ATOM 1302 C CA . GLY A 1 182 ? -29.144 5.808 41.561 1.00 50.19 182 GLY A CA 1
ATOM 1303 C C . GLY A 1 182 ? -29.308 6.387 42.973 1.00 50.19 182 GLY A C 1
ATOM 1304 O O . GLY A 1 182 ? -30.358 6.948 43.295 1.00 50.19 182 GLY A O 1
ATOM 1305 N N . GLY A 1 183 ? -28.262 6.321 43.805 1.00 49.25 183 GLY A N 1
ATOM 1306 C CA . GLY A 1 183 ? -28.287 6.849 45.174 1.00 49.25 183 GLY A CA 1
ATOM 1307 C C . GLY A 1 183 ? -28.430 8.374 45.244 1.00 49.25 183 GLY A C 1
ATOM 1308 O O . GLY A 1 183 ? -29.179 8.888 46.078 1.00 49.25 183 GLY A O 1
ATOM 1309 N N . ILE A 1 184 ? -27.780 9.103 44.330 1.00 57.34 184 ILE A N 1
ATOM 1310 C CA . ILE A 1 184 ? -27.824 10.575 44.291 1.00 57.34 184 ILE A CA 1
ATOM 1311 C C . ILE A 1 184 ? -29.212 11.077 43.860 1.00 57.34 184 ILE A C 1
ATOM 1313 O O . ILE A 1 184 ? -29.741 12.022 44.451 1.00 57.34 184 ILE A O 1
ATOM 1317 N N . VAL A 1 185 ? -29.853 10.409 42.895 1.00 55.50 185 VAL A N 1
ATOM 1318 C CA . VAL A 1 185 ? -31.191 10.793 42.409 1.00 55.50 185 VAL A CA 1
ATOM 1319 C C . VAL A 1 185 ? -32.277 10.541 43.465 1.00 55.50 185 VAL A C 1
ATOM 1321 O O . VAL A 1 185 ? -33.184 11.361 43.626 1.00 55.50 185 VAL A O 1
ATOM 1324 N N . VAL A 1 186 ? -32.179 9.456 44.241 1.00 56.19 186 VAL A N 1
ATOM 1325 C CA . VAL A 1 186 ? -33.156 9.147 45.303 1.00 56.19 186 VAL A CA 1
ATOM 1326 C C . VAL A 1 186 ? -32.996 10.069 46.518 1.00 56.19 186 VAL A C 1
ATOM 1328 O O . VAL A 1 186 ? -33.998 10.454 47.128 1.00 56.19 186 VAL A O 1
ATOM 1331 N N . PHE A 1 187 ? -31.771 10.487 46.851 1.00 52.78 187 PHE A N 1
ATOM 1332 C CA . PHE A 1 187 ? -31.537 11.403 47.971 1.00 52.78 187 PHE A CA 1
ATOM 1333 C C . PHE A 1 187 ? -31.988 12.842 47.665 1.00 52.78 187 PHE A C 1
ATOM 1335 O O . PHE A 1 187 ? -32.545 13.509 48.539 1.00 52.78 187 PHE A O 1
ATOM 1342 N N . ALA A 1 188 ? -31.838 13.305 46.419 1.00 54.97 188 ALA A N 1
ATOM 1343 C CA . ALA A 1 188 ? -32.314 14.628 46.002 1.00 54.97 188 ALA A CA 1
ATOM 1344 C C . ALA A 1 188 ? -33.852 14.741 46.029 1.00 54.97 188 ALA A C 1
ATOM 1346 O O . ALA A 1 188 ? -34.392 15.778 46.411 1.00 54.97 188 ALA A O 1
ATOM 1347 N N . ARG A 1 189 ? -34.569 13.655 45.709 1.00 54.97 189 ARG A N 1
ATOM 1348 C CA . ARG A 1 189 ? -36.042 13.642 45.666 1.00 54.97 189 ARG A CA 1
ATOM 1349 C C . ARG A 1 189 ? -36.728 13.619 47.035 1.00 54.97 189 ARG A C 1
ATOM 1351 O O . ARG A 1 189 ? -37.911 13.915 47.105 1.00 54.97 189 ARG A O 1
ATOM 1358 N N . ARG A 1 190 ? -36.019 13.262 48.113 1.00 50.88 190 ARG A N 1
ATOM 1359 C CA . ARG A 1 190 ? -36.572 13.233 49.485 1.00 50.88 190 ARG A CA 1
ATOM 1360 C C . ARG A 1 190 ? -36.404 14.547 50.260 1.00 50.88 190 ARG A C 1
ATOM 1362 O O . ARG A 1 190 ? -36.855 14.626 51.398 1.00 50.88 190 ARG A O 1
ATOM 1369 N N . ARG A 1 191 ? -35.734 15.549 49.682 1.00 50.53 191 ARG A N 1
ATOM 1370 C CA . ARG A 1 191 ? -35.512 16.874 50.298 1.00 50.53 191 ARG A CA 1
ATOM 1371 C C . ARG A 1 191 ? -36.257 18.022 49.601 1.00 50.53 191 ARG A C 1
ATOM 1373 O O . ARG A 1 191 ? -36.020 19.174 49.951 1.00 50.53 191 ARG A O 1
ATOM 1380 N N . SER A 1 192 ? -37.117 17.709 48.631 1.00 44.62 192 SER A N 1
ATOM 1381 C CA . SER A 1 192 ? -38.113 18.632 48.055 1.00 44.62 192 SER A CA 1
ATOM 1382 C C . SER A 1 192 ? -39.461 18.382 48.717 1.00 44.62 192 SER A C 1
ATOM 1384 O O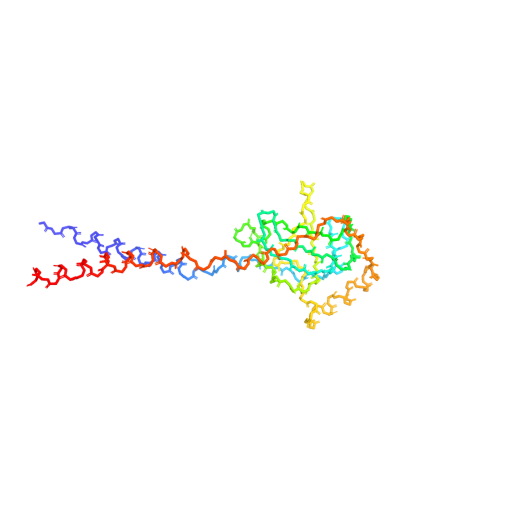 . SER A 1 192 ? -40.210 19.362 48.894 1.00 44.62 192 SER A O 1
#

Solvent-accessible surface area (backbone atoms only — not comparable to full-atom values): 11124 Å² total; per-residue (Å²): 142,80,71,72,65,66,56,56,54,53,52,54,53,52,51,51,53,53,52,52,53,64,72,67,50,73,64,79,76,76,76,55,81,58,67,93,56,60,63,58,72,52,70,50,78,51,18,32,28,36,30,26,34,26,36,66,79,49,94,78,13,34,40,25,43,38,61,35,35,40,43,48,76,82,75,40,34,62,45,51,32,32,45,49,23,35,49,95,66,31,97,46,28,23,77,74,67,63,61,79,40,47,30,38,41,41,32,37,43,50,98,90,47,97,39,37,36,49,35,66,56,40,41,63,32,44,47,92,39,72,66,16,46,51,51,47,52,47,35,37,72,65,54,37,93,45,43,73,35,53,77,70,72,96,79,76,79,78,66,81,82,78,73,91,78,81,96,79,83,86,70,76,72,68,64,60,57,55,53,57,57,53,51,53,58,57,57,59,65,76,77,114

Sequence (192 aa):
MRRPFSILAGTLFTLASLLTWVVLAPPPSFACSCALVSIADFNQPENQVFVGTAGALGPQGQPVAVELWLHGTGAGPLVWLARDSFGDGASCGTAPLPQGTRWILGTWLEASDAQPRIGLCNPHARIDSPEGQAMLGEALAAFGAGVDPPSPPPGDTAQPDSDPLAPALLIGTVALGVVVVGGIVVFARRRS